Protein AF-A0A9P0AZH2-F1 (afdb_monomer_lite)

Radius of gyration: 66.2 Å; chains: 1; bounding box: 180×69×190 Å

Structure (mmCIF, N/CA/C/O backbone):
data_AF-A0A9P0AZH2-F1
#
_entry.id   AF-A0A9P0AZH2-F1
#
loop_
_atom_site.group_PDB
_atom_site.id
_atom_site.type_symbol
_atom_site.label_atom_id
_atom_site.label_alt_id
_atom_site.label_comp_id
_atom_site.label_asym_id
_atom_site.label_entity_id
_atom_site.label_seq_id
_atom_site.pdbx_PDB_ins_code
_atom_site.Cartn_x
_atom_site.Cartn_y
_atom_site.Cartn_z
_atom_site.occupancy
_atom_site.B_iso_or_equiv
_atom_site.auth_seq_id
_atom_site.auth_comp_id
_atom_site.auth_asym_id
_atom_site.auth_atom_id
_atom_site.pdbx_PDB_model_num
ATOM 1 N N . MET A 1 1 ? 85.770 0.138 -24.611 1.00 39.56 1 MET A N 1
ATOM 2 C CA . MET A 1 1 ? 84.954 -1.053 -24.939 1.00 39.56 1 MET A CA 1
ATOM 3 C C . MET A 1 1 ? 84.073 -0.716 -26.129 1.00 39.56 1 MET A C 1
ATOM 5 O O . MET A 1 1 ? 83.280 0.216 -26.059 1.00 39.56 1 MET A O 1
ATOM 9 N N . ASN A 1 2 ? 84.341 -1.388 -27.245 1.00 33.72 2 ASN A N 1
ATOM 10 C CA . ASN A 1 2 ? 83.896 -1.048 -28.594 1.00 33.72 2 ASN A CA 1
ATOM 11 C C . ASN A 1 2 ? 82.405 -1.340 -28.816 1.00 33.72 2 ASN A C 1
ATOM 13 O O . ASN A 1 2 ? 81.921 -2.409 -28.457 1.00 33.72 2 ASN A O 1
ATOM 17 N N . ARG A 1 3 ? 81.692 -0.402 -29.455 1.00 44.25 3 ARG A N 1
ATOM 18 C CA . ARG A 1 3 ? 80.349 -0.612 -30.013 1.00 44.25 3 ARG A CA 1
ATOM 19 C C . ARG A 1 3 ? 80.471 -0.918 -31.503 1.00 44.25 3 ARG A C 1
ATOM 21 O O . ARG A 1 3 ? 80.731 -0.014 -32.294 1.00 44.25 3 ARG A O 1
ATOM 28 N N . SER A 1 4 ? 80.232 -2.170 -31.871 1.00 39.44 4 SER A N 1
ATOM 29 C CA . SER A 1 4 ? 80.100 -2.596 -33.264 1.00 39.44 4 SER A CA 1
ATOM 30 C C . SER A 1 4 ? 78.649 -2.424 -33.720 1.00 39.44 4 SER A C 1
ATOM 32 O O . SER A 1 4 ? 77.729 -2.998 -33.140 1.00 39.44 4 SER A O 1
ATOM 34 N N . ARG A 1 5 ? 78.440 -1.604 -34.757 1.00 44.47 5 ARG A N 1
ATOM 35 C CA . ARG A 1 5 ? 77.210 -1.569 -35.560 1.00 44.47 5 ARG A CA 1
ATOM 36 C C . ARG A 1 5 ? 77.234 -2.767 -36.508 1.00 44.47 5 ARG A C 1
ATOM 38 O O . ARG A 1 5 ? 78.102 -2.819 -37.371 1.00 44.47 5 ARG A O 1
ATOM 45 N N . SER A 1 6 ? 76.273 -3.675 -36.366 1.00 39.97 6 SER A N 1
ATOM 46 C CA . SER A 1 6 ? 75.961 -4.691 -37.374 1.00 39.97 6 SER A CA 1
ATOM 47 C C . SER A 1 6 ? 74.761 -4.214 -38.192 1.00 39.97 6 SER A C 1
ATOM 49 O O . SER A 1 6 ? 73.675 -3.995 -37.656 1.00 39.97 6 SER A O 1
ATOM 51 N N . THR A 1 7 ? 74.978 -3.983 -39.484 1.00 46.12 7 THR A N 1
ATOM 52 C CA . THR A 1 7 ? 73.931 -3.828 -40.497 1.00 46.12 7 THR A CA 1
ATOM 53 C C . THR A 1 7 ? 73.782 -5.175 -41.195 1.00 46.12 7 THR A C 1
ATOM 55 O O . THR A 1 7 ? 74.557 -5.476 -42.101 1.00 46.12 7 THR A O 1
ATOM 58 N N . MET A 1 8 ? 72.829 -5.999 -40.758 1.00 35.19 8 MET A N 1
ATOM 59 C CA . MET A 1 8 ? 72.519 -7.264 -41.428 1.00 35.19 8 MET A CA 1
ATOM 60 C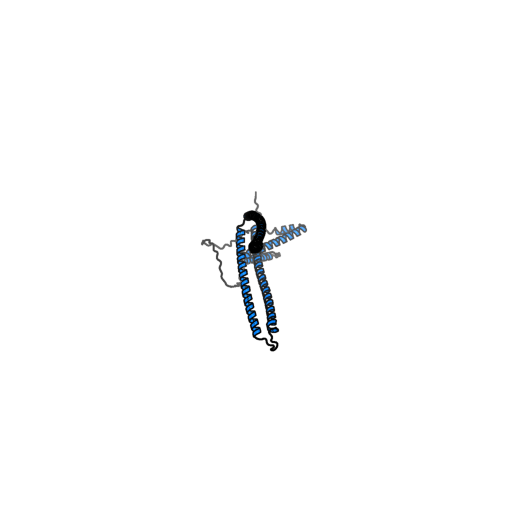 C . MET A 1 8 ? 71.521 -7.039 -42.567 1.00 35.19 8 MET A C 1
ATOM 62 O O . MET A 1 8 ? 70.483 -6.398 -42.409 1.00 35.19 8 MET A O 1
ATOM 66 N N . SER A 1 9 ? 71.907 -7.556 -43.729 1.00 38.94 9 SER A N 1
ATOM 67 C CA . SER A 1 9 ? 71.150 -7.650 -44.974 1.00 38.94 9 SER A CA 1
ATOM 68 C C . SER A 1 9 ? 69.996 -8.651 -44.823 1.00 38.94 9 SER A C 1
ATOM 70 O O . SER A 1 9 ? 70.219 -9.806 -44.470 1.00 38.94 9 SER A O 1
ATOM 72 N N . GLY A 1 10 ? 68.762 -8.217 -45.091 1.00 45.50 10 GLY A N 1
ATOM 73 C CA . GLY A 1 10 ? 67.526 -8.965 -44.812 1.00 45.50 10 GLY A CA 1
ATOM 74 C C . GLY A 1 10 ? 67.185 -10.129 -45.750 1.00 45.50 10 GLY A C 1
ATOM 75 O O . GLY A 1 10 ? 66.100 -10.678 -45.614 1.00 45.50 10 GLY A O 1
ATOM 76 N N . ASN A 1 11 ? 68.065 -10.522 -46.676 1.00 41.16 11 ASN A N 1
ATOM 77 C CA . ASN A 1 11 ? 67.788 -11.638 -47.596 1.00 41.16 11 ASN A CA 1
ATOM 78 C C . ASN A 1 11 ? 68.491 -12.956 -47.224 1.00 41.16 11 ASN A C 1
ATOM 80 O O . ASN A 1 11 ? 68.164 -13.979 -47.814 1.00 41.16 11 ASN A O 1
ATOM 84 N N . SER A 1 12 ? 69.414 -12.957 -46.253 1.00 42.72 12 SER A N 1
ATOM 85 C CA . SER A 1 12 ? 70.111 -14.185 -45.816 1.00 42.72 12 SER A CA 1
ATOM 86 C C . SER A 1 12 ? 69.388 -14.921 -44.680 1.00 42.72 12 SER A C 1
ATOM 88 O O . SER A 1 12 ? 69.513 -16.130 -44.559 1.00 42.72 12 SER A O 1
ATOM 90 N N . ALA A 1 13 ? 68.572 -14.213 -43.891 1.00 43.41 13 ALA A N 1
ATOM 91 C CA . ALA A 1 13 ? 67.876 -14.783 -42.733 1.00 43.41 13 ALA A CA 1
ATOM 92 C C . ALA A 1 13 ? 66.706 -15.717 -43.102 1.00 43.41 13 ALA A C 1
ATOM 94 O O . ALA A 1 13 ? 66.171 -16.402 -42.242 1.00 43.41 13 ALA A O 1
ATOM 95 N N . HIS A 1 14 ? 66.277 -15.731 -44.369 1.00 44.38 14 HIS A N 1
ATOM 96 C CA . HIS A 1 14 ? 65.153 -16.560 -44.811 1.00 44.38 14 HIS A CA 1
ATOM 97 C C . HIS A 1 14 ? 65.547 -18.015 -45.096 1.00 44.38 14 HIS A C 1
ATOM 99 O O . HIS A 1 14 ? 64.666 -18.866 -45.094 1.00 44.38 14 HIS A O 1
ATOM 105 N N . TYR A 1 15 ? 66.834 -18.282 -45.346 1.00 46.50 15 TYR A N 1
ATOM 106 C CA . TYR A 1 15 ? 67.346 -19.628 -45.618 1.00 46.50 15 TYR A CA 1
ATOM 107 C C . TYR A 1 15 ? 67.877 -20.315 -44.350 1.00 46.50 15 TYR A C 1
ATOM 109 O O . TYR A 1 15 ? 67.648 -21.505 -44.192 1.00 46.50 15 TYR A O 1
ATOM 117 N N . GLU A 1 16 ? 68.460 -19.572 -43.400 1.00 50.03 16 GLU A N 1
ATOM 118 C CA . GLU A 1 16 ? 68.928 -20.139 -42.117 1.00 50.03 16 GLU A CA 1
ATOM 119 C C . GLU A 1 16 ? 67.776 -20.662 -41.236 1.00 50.03 16 GLU A C 1
ATOM 121 O O . GLU A 1 16 ? 67.913 -21.692 -40.591 1.00 50.03 16 GLU A O 1
ATOM 126 N N . VAL A 1 17 ? 66.602 -20.018 -41.264 1.00 54.12 17 VAL A N 1
ATOM 127 C CA . VAL A 1 17 ? 65.423 -20.463 -40.489 1.00 54.12 17 VAL A CA 1
ATOM 128 C C . VAL A 1 17 ? 64.806 -21.753 -41.054 1.00 54.12 17 VAL A C 1
ATOM 130 O O . VAL A 1 17 ? 64.085 -22.445 -40.344 1.00 54.12 17 VAL A O 1
ATOM 133 N N . ILE A 1 18 ? 65.064 -22.083 -42.326 1.00 55.06 18 ILE A N 1
ATOM 134 C CA . ILE A 1 18 ? 64.511 -23.283 -42.974 1.00 55.06 18 ILE A CA 1
ATOM 135 C C . ILE A 1 18 ? 65.358 -24.523 -42.646 1.00 55.06 18 ILE A C 1
ATOM 137 O O . ILE A 1 18 ? 64.776 -25.576 -42.410 1.00 55.06 18 ILE A O 1
ATOM 141 N N . GLU A 1 19 ? 66.688 -24.398 -42.554 1.00 56.16 19 GLU A N 1
ATOM 142 C CA . GLU A 1 19 ? 67.572 -25.500 -42.121 1.00 56.16 19 GLU A CA 1
ATOM 143 C C . GLU A 1 19 ? 67.354 -25.873 -40.642 1.00 56.16 19 GLU A C 1
ATOM 145 O O . GLU A 1 19 ? 67.317 -27.051 -40.303 1.00 56.16 19 GLU A O 1
ATOM 150 N N . GLU A 1 20 ? 67.101 -24.896 -39.765 1.00 56.72 20 GLU A N 1
ATOM 151 C CA . GLU A 1 20 ? 66.814 -25.138 -38.337 1.00 56.72 20 GLU A CA 1
ATOM 152 C C . GLU A 1 20 ? 65.467 -25.856 -38.087 1.00 56.72 20 GLU A C 1
ATOM 154 O O . GLU A 1 20 ? 65.260 -26.446 -37.027 1.00 56.72 20 GLU A O 1
ATOM 159 N N . LEU A 1 21 ? 64.542 -25.826 -39.056 1.00 56.56 21 LEU A N 1
ATOM 160 C CA . LEU A 1 21 ? 63.225 -26.470 -38.965 1.00 56.56 21 LEU A CA 1
ATOM 161 C C . LEU A 1 21 ? 63.241 -27.958 -39.349 1.00 56.56 21 LEU A C 1
ATOM 163 O O . LEU A 1 21 ? 62.320 -28.681 -38.965 1.00 56.56 21 LEU A O 1
ATOM 167 N N . GLU A 1 22 ? 64.255 -28.419 -40.088 1.00 63.28 22 GLU A N 1
ATOM 168 C CA . GLU A 1 22 ? 64.387 -29.820 -40.522 1.00 63.28 22 GLU A CA 1
ATOM 169 C C . GLU A 1 22 ? 64.967 -30.744 -39.434 1.00 63.28 22 GLU A C 1
ATOM 171 O O . GLU A 1 22 ? 64.763 -31.957 -39.497 1.00 63.28 22 GLU A O 1
ATOM 176 N N . GLU A 1 23 ? 65.630 -30.195 -38.409 1.00 67.81 23 GLU A N 1
ATOM 177 C CA . GLU A 1 23 ? 66.274 -30.971 -37.333 1.00 67.81 23 GLU A CA 1
ATOM 178 C C . GLU A 1 23 ? 65.433 -31.092 -36.042 1.00 67.81 23 GLU A C 1
ATOM 180 O O . GLU A 1 23 ? 65.828 -31.794 -35.108 1.00 67.81 23 GLU A O 1
ATOM 185 N N . LEU A 1 24 ? 64.258 -30.450 -35.976 1.00 68.12 24 LEU A N 1
ATOM 186 C CA . LEU A 1 24 ? 63.391 -30.454 -34.790 1.00 68.12 24 LEU A CA 1
ATOM 187 C C . LEU A 1 24 ? 62.528 -31.734 -34.708 1.00 68.12 24 LEU A C 1
ATOM 189 O O . LEU A 1 24 ? 61.915 -32.141 -35.700 1.00 68.12 24 LEU A O 1
ATOM 193 N N . PRO A 1 25 ? 62.416 -32.381 -33.530 1.00 79.94 25 PRO A N 1
ATOM 194 C CA . PRO A 1 25 ? 61.557 -33.546 -33.344 1.00 79.94 25 PRO A CA 1
ATOM 195 C C . PRO A 1 25 ? 60.086 -33.192 -33.618 1.00 79.94 25 PRO A C 1
ATOM 197 O O . PRO A 1 25 ? 59.616 -32.101 -33.303 1.00 79.94 25 PRO A O 1
ATOM 200 N N . GLY A 1 26 ? 59.327 -34.134 -34.189 1.00 77.44 26 GLY A N 1
ATOM 201 C CA . GLY A 1 26 ? 57.973 -33.872 -34.703 1.00 77.44 26 GLY A CA 1
ATOM 202 C C . GLY A 1 26 ? 56.964 -33.326 -33.681 1.00 77.44 26 GLY A C 1
ATOM 203 O O . GLY A 1 26 ? 55.987 -32.697 -34.076 1.00 77.44 26 GLY A O 1
ATOM 204 N N . GLU A 1 27 ? 57.199 -33.522 -32.384 1.00 81.81 27 GLU A N 1
ATOM 205 C CA . GLU A 1 27 ? 56.377 -32.951 -31.309 1.00 81.81 27 GLU A CA 1
ATOM 206 C C . GLU A 1 27 ? 56.624 -31.438 -31.142 1.00 81.81 27 GLU A C 1
ATOM 208 O O . GLU A 1 27 ? 55.669 -30.662 -31.103 1.00 81.81 27 GLU A O 1
ATOM 213 N N . GLU A 1 28 ? 57.884 -30.995 -31.193 1.00 82.69 28 GLU A N 1
ATOM 214 C CA . GLU A 1 28 ? 58.261 -29.573 -31.133 1.00 82.69 28 GLU A CA 1
ATOM 215 C C . GLU A 1 28 ? 57.786 -28.804 -32.378 1.00 82.69 28 GLU A C 1
ATOM 217 O O . GLU A 1 28 ? 57.372 -27.647 -32.285 1.00 82.69 28 GLU A O 1
ATOM 222 N N . LEU A 1 29 ? 57.753 -29.459 -33.544 1.00 81.94 29 LEU A N 1
ATOM 223 C CA . LEU A 1 29 ? 57.236 -28.864 -34.781 1.00 81.94 29 LEU A CA 1
ATOM 224 C C . LEU A 1 29 ? 55.723 -28.584 -34.704 1.00 81.94 29 LEU A C 1
ATOM 226 O O . LEU A 1 29 ? 55.251 -27.545 -35.177 1.00 81.94 29 LEU A O 1
ATOM 230 N N . VAL A 1 30 ? 54.955 -29.488 -34.087 1.00 85.12 30 VAL A N 1
ATOM 231 C CA . VAL A 1 30 ? 53.511 -29.305 -33.867 1.00 85.12 30 VAL A CA 1
ATOM 232 C C . VAL A 1 30 ? 53.257 -28.179 -32.864 1.00 85.12 30 VAL A C 1
ATOM 234 O O . VAL A 1 30 ? 52.366 -27.353 -33.082 1.00 85.12 30 VAL A O 1
ATOM 237 N N . GLU A 1 31 ? 54.051 -28.092 -31.796 1.00 87.56 31 GLU A N 1
ATOM 238 C CA . GLU A 1 31 ? 53.966 -26.986 -30.839 1.00 87.56 31 GLU A CA 1
ATOM 239 C C . GLU A 1 31 ? 54.285 -25.634 -31.488 1.00 87.56 31 GLU A C 1
ATOM 241 O O . GLU A 1 31 ? 53.528 -24.675 -31.305 1.00 87.56 31 GLU A O 1
ATOM 246 N N . LEU A 1 32 ? 55.339 -25.560 -32.307 1.00 87.81 32 LEU A N 1
ATOM 247 C CA . LEU A 1 32 ? 55.715 -24.345 -33.029 1.00 87.81 32 LEU A CA 1
ATOM 248 C C . LEU A 1 32 ? 54.628 -23.918 -34.026 1.00 87.81 32 LEU A C 1
ATOM 250 O O . LEU A 1 32 ? 54.284 -22.735 -34.108 1.00 87.81 32 LEU A O 1
ATOM 254 N N . TYR A 1 33 ? 54.046 -24.875 -34.754 1.00 88.62 33 TYR A N 1
ATOM 255 C CA . TYR A 1 33 ? 52.942 -24.612 -35.673 1.00 88.62 33 TYR A CA 1
ATOM 256 C C . TYR A 1 33 ? 51.733 -24.033 -34.934 1.00 88.62 33 TYR A C 1
ATOM 258 O O . TYR A 1 33 ? 51.245 -22.961 -35.301 1.00 88.62 33 TYR A O 1
ATOM 266 N N . ASN A 1 34 ? 51.307 -24.673 -33.843 1.00 89.00 34 ASN A N 1
ATOM 267 C CA . ASN A 1 34 ? 50.193 -24.198 -33.024 1.00 89.00 34 ASN A CA 1
ATOM 268 C C . ASN A 1 34 ? 50.479 -22.808 -32.435 1.00 89.00 34 ASN A C 1
ATOM 270 O O . ASN A 1 34 ? 49.617 -21.928 -32.470 1.00 89.00 34 ASN A O 1
ATOM 274 N N . ALA A 1 35 ? 51.701 -22.567 -31.950 1.00 90.88 35 ALA A N 1
ATOM 275 C CA . ALA A 1 35 ? 52.127 -21.260 -31.457 1.00 90.88 35 ALA A CA 1
ATOM 276 C C . ALA A 1 35 ? 52.083 -20.186 -32.558 1.00 90.88 35 ALA A C 1
ATOM 278 O O . ALA A 1 35 ? 51.616 -19.070 -32.312 1.00 90.88 35 ALA A O 1
ATOM 279 N N . SER A 1 36 ? 52.501 -20.522 -33.782 1.00 86.19 36 SER A N 1
ATOM 280 C CA . SER A 1 36 ? 52.448 -19.617 -34.935 1.00 86.19 36 SER A CA 1
ATOM 281 C C . SER A 1 36 ? 51.012 -19.314 -35.378 1.00 86.19 36 SER A C 1
ATOM 283 O O . SER A 1 36 ? 50.688 -18.163 -35.676 1.00 86.19 36 SER A O 1
ATOM 285 N N . GLU A 1 37 ? 50.117 -20.305 -35.340 1.00 89.00 37 GLU A N 1
ATOM 286 C CA . GLU A 1 37 ? 48.702 -20.138 -35.673 1.00 89.00 37 GLU A CA 1
ATOM 287 C C . GLU A 1 37 ? 48.002 -19.241 -34.643 1.00 89.00 37 GLU A C 1
ATOM 289 O O . GLU A 1 37 ? 47.234 -18.338 -34.991 1.00 89.00 37 GLU A O 1
ATOM 294 N N . ILE A 1 38 ? 48.306 -19.449 -33.360 1.00 89.44 38 ILE A N 1
ATOM 295 C CA . ILE A 1 38 ? 47.835 -18.607 -32.260 1.00 89.44 38 ILE A CA 1
ATOM 296 C C . ILE A 1 38 ? 48.348 -17.172 -32.439 1.00 89.44 38 ILE A C 1
ATOM 298 O O . ILE A 1 38 ? 47.555 -16.228 -32.392 1.00 89.44 38 ILE A O 1
ATOM 302 N N . ALA A 1 39 ? 49.644 -16.989 -32.707 1.00 88.50 39 ALA A N 1
ATOM 303 C CA . ALA A 1 39 ? 50.237 -15.675 -32.950 1.00 88.50 39 ALA A CA 1
ATOM 304 C C . ALA A 1 39 ? 49.595 -14.967 -34.156 1.00 88.50 39 ALA A C 1
ATOM 306 O O . ALA A 1 39 ? 49.261 -13.784 -34.071 1.00 88.50 39 ALA A O 1
ATOM 307 N N . TYR A 1 40 ? 49.341 -15.693 -35.248 1.00 86.12 40 TYR A N 1
ATOM 308 C CA . TYR A 1 40 ? 48.636 -15.172 -36.418 1.00 86.12 40 TYR A CA 1
ATOM 309 C C . TYR A 1 40 ? 47.221 -14.695 -36.064 1.00 86.12 40 TYR A C 1
ATOM 311 O O . TYR A 1 40 ? 46.844 -13.569 -36.401 1.00 86.12 40 TYR A O 1
ATOM 319 N N . LYS A 1 41 ? 46.450 -15.500 -35.321 1.00 88.31 41 LYS A N 1
ATOM 320 C CA . LYS A 1 41 ? 45.109 -15.119 -34.842 1.00 88.31 41 LYS A CA 1
ATOM 321 C C . LYS A 1 41 ? 45.154 -13.865 -33.963 1.00 88.31 41 LYS A C 1
ATOM 323 O O . LYS A 1 41 ? 44.308 -12.985 -34.131 1.00 88.31 41 LYS A O 1
ATOM 328 N N . TYR A 1 42 ? 46.145 -13.739 -33.077 1.00 85.69 42 TYR A N 1
ATOM 329 C CA . TYR A 1 42 ? 46.331 -12.538 -32.255 1.00 85.69 42 TYR A CA 1
ATOM 330 C C . TYR A 1 42 ? 46.616 -11.290 -33.093 1.00 85.69 42 TYR A C 1
ATOM 332 O O . TYR A 1 42 ? 45.971 -10.264 -32.882 1.00 85.69 42 TYR A O 1
ATOM 340 N N . VAL A 1 43 ? 47.521 -11.377 -34.071 1.00 85.81 43 VAL A N 1
ATOM 341 C CA . VAL A 1 43 ? 47.841 -10.253 -34.968 1.00 85.81 43 VAL A CA 1
ATOM 342 C C . VAL A 1 43 ? 46.623 -9.848 -35.800 1.00 85.81 43 VAL A C 1
ATOM 344 O O . VAL A 1 43 ? 46.345 -8.660 -35.959 1.00 85.81 43 VAL A O 1
ATOM 347 N N . MET A 1 44 ? 45.849 -10.819 -36.289 1.00 85.38 44 MET A N 1
ATOM 348 C CA . MET A 1 44 ? 44.608 -10.555 -37.021 1.00 85.38 44 MET A CA 1
ATOM 349 C C . MET A 1 44 ? 43.567 -9.835 -36.157 1.00 85.38 44 MET A C 1
ATOM 351 O O . MET A 1 44 ? 42.936 -8.879 -36.615 1.00 85.38 44 MET A O 1
ATOM 355 N N . LEU A 1 45 ? 43.403 -10.256 -34.901 1.00 84.25 45 LEU A N 1
ATOM 356 C CA . LEU A 1 45 ? 42.522 -9.584 -33.946 1.00 84.25 45 LEU A CA 1
ATOM 357 C C . LEU A 1 45 ? 43.007 -8.167 -33.638 1.00 84.25 45 LEU A C 1
ATOM 359 O O . LEU A 1 45 ? 42.210 -7.233 -33.687 1.00 84.25 45 LEU A O 1
ATOM 363 N N . GLU A 1 46 ? 44.299 -7.989 -33.371 1.00 82.94 46 GLU A N 1
ATOM 364 C CA . GLU A 1 46 ? 44.889 -6.679 -33.097 1.00 82.94 46 GLU A CA 1
ATOM 365 C C . GLU A 1 46 ? 44.664 -5.712 -34.266 1.00 82.94 46 GLU A C 1
ATOM 367 O O . GLU A 1 46 ? 44.157 -4.608 -34.067 1.00 82.94 46 GLU A O 1
ATOM 372 N N . ASN A 1 47 ? 44.946 -6.150 -35.496 1.00 86.25 47 ASN A N 1
ATOM 373 C CA . ASN A 1 47 ? 44.702 -5.358 -36.699 1.00 86.25 47 ASN A CA 1
ATOM 374 C C . ASN A 1 47 ? 43.222 -4.984 -36.836 1.00 86.25 47 ASN A C 1
ATOM 376 O O . ASN A 1 47 ? 42.902 -3.833 -37.130 1.00 86.25 47 ASN A O 1
ATOM 380 N N . LYS A 1 48 ? 42.308 -5.923 -36.566 1.00 86.06 48 LYS A N 1
ATOM 381 C CA . LYS A 1 48 ? 40.866 -5.657 -36.577 1.00 86.06 48 LYS A CA 1
ATOM 382 C C . LYS A 1 48 ? 40.474 -4.584 -35.555 1.00 86.06 48 LYS A C 1
ATOM 384 O O . LYS A 1 48 ? 39.703 -3.690 -35.890 1.00 86.06 48 LYS A O 1
ATOM 389 N N . PHE A 1 49 ? 41.010 -4.637 -34.337 1.00 82.25 49 PHE A N 1
ATOM 390 C CA . PHE A 1 49 ? 40.736 -3.626 -33.310 1.00 82.25 49 PHE A CA 1
ATOM 391 C C . PHE A 1 49 ? 41.294 -2.251 -33.673 1.00 82.25 49 PHE A C 1
ATOM 393 O O . PHE A 1 49 ? 40.595 -1.255 -33.511 1.00 82.25 49 PHE A O 1
ATOM 400 N N . LEU A 1 50 ? 42.515 -2.189 -34.208 1.00 84.12 50 LEU A N 1
ATOM 401 C CA . LEU A 1 50 ? 43.110 -0.934 -34.671 1.00 84.12 50 LEU A CA 1
ATOM 402 C C . LEU A 1 50 ? 42.270 -0.294 -35.782 1.00 84.12 50 LEU A C 1
ATOM 404 O O . LEU A 1 50 ? 42.069 0.917 -35.782 1.00 84.12 50 LEU A O 1
ATOM 408 N N . LEU A 1 51 ? 41.735 -1.101 -36.700 1.00 85.38 51 LEU A N 1
ATOM 409 C CA . LEU A 1 51 ? 40.839 -0.617 -37.748 1.00 85.38 51 LEU A CA 1
ATOM 410 C C . LEU A 1 51 ? 39.527 -0.078 -37.178 1.00 85.38 51 LEU A C 1
ATOM 412 O O . LEU A 1 51 ? 39.138 1.024 -37.550 1.00 85.38 51 LEU A O 1
ATOM 416 N N . LEU A 1 52 ? 38.897 -0.795 -36.243 1.00 83.00 52 LEU A N 1
ATOM 417 C CA . LEU A 1 52 ? 37.687 -0.326 -35.553 1.00 83.00 52 LEU A CA 1
ATOM 418 C C . LEU A 1 52 ? 37.934 0.972 -34.771 1.00 83.00 52 LEU A C 1
ATOM 420 O O . LEU A 1 52 ? 37.064 1.839 -34.707 1.00 83.00 52 LEU A O 1
ATOM 424 N N . TYR A 1 53 ? 39.123 1.133 -34.188 1.00 83.38 53 TYR A N 1
ATOM 425 C CA . TYR A 1 53 ? 39.497 2.364 -33.498 1.00 83.38 53 TYR A CA 1
ATOM 426 C C . TYR A 1 53 ? 39.628 3.546 -34.461 1.00 83.38 53 TYR A C 1
ATOM 428 O O . TYR A 1 53 ? 39.094 4.623 -34.200 1.00 83.38 53 TYR A O 1
ATOM 436 N N . ILE A 1 54 ? 40.320 3.339 -35.587 1.00 85.31 54 ILE A N 1
ATOM 437 C CA . ILE A 1 54 ? 40.487 4.361 -36.627 1.00 85.31 54 ILE A CA 1
ATOM 438 C C . ILE A 1 54 ? 39.129 4.720 -37.235 1.00 85.31 54 ILE A C 1
ATOM 440 O O . ILE A 1 54 ? 38.855 5.894 -37.437 1.00 85.31 54 ILE A O 1
ATOM 444 N N . GLU A 1 55 ? 38.259 3.740 -37.477 1.00 85.50 55 GLU A N 1
ATOM 445 C CA . GLU A 1 55 ? 36.898 3.965 -37.976 1.00 85.50 55 GLU A CA 1
ATOM 446 C C . GLU A 1 55 ? 36.085 4.871 -37.043 1.00 85.50 55 GLU A C 1
ATOM 448 O O . GLU A 1 55 ? 35.415 5.797 -37.501 1.00 85.50 55 GLU A O 1
ATOM 453 N N . LYS A 1 56 ? 36.180 4.627 -35.730 1.00 82.12 56 LYS A N 1
ATOM 454 C CA . LYS A 1 56 ? 35.457 5.385 -34.705 1.00 82.12 56 LYS A CA 1
ATOM 455 C C . LYS A 1 56 ? 35.980 6.817 -34.548 1.00 82.12 56 LYS A C 1
ATOM 457 O O . LYS A 1 56 ? 35.173 7.731 -34.395 1.00 82.12 56 LYS A O 1
ATOM 462 N N . ASN A 1 57 ? 37.299 7.008 -34.546 1.00 82.56 57 ASN A N 1
ATOM 463 C CA . ASN A 1 57 ? 37.911 8.294 -34.193 1.00 82.56 57 ASN A CA 1
ATOM 464 C C . ASN A 1 57 ? 38.276 9.160 -35.406 1.00 82.56 57 ASN A C 1
ATOM 466 O O . ASN A 1 57 ? 38.133 10.376 -35.334 1.00 82.56 57 ASN A O 1
ATOM 470 N N . ASP A 1 58 ? 38.681 8.547 -36.521 1.00 85.81 58 ASP A N 1
ATOM 471 C CA . ASP A 1 58 ? 39.111 9.225 -37.748 1.00 85.81 58 ASP A CA 1
ATOM 472 C C . ASP A 1 58 ? 38.466 8.577 -38.997 1.00 85.81 58 ASP A C 1
ATOM 474 O O . ASP A 1 58 ? 39.145 7.920 -39.801 1.00 85.81 58 ASP A O 1
ATOM 478 N N . PRO A 1 59 ? 37.159 8.797 -39.244 1.00 81.62 59 PRO A N 1
ATOM 479 C CA . PRO A 1 59 ? 36.427 8.149 -40.340 1.00 81.62 59 PRO A CA 1
ATOM 480 C C . PRO A 1 59 ? 36.965 8.501 -41.738 1.00 81.62 59 PRO A C 1
ATOM 482 O O . PRO A 1 59 ? 36.763 7.755 -42.692 1.00 81.62 59 PRO A O 1
ATOM 485 N N . ILE A 1 60 ? 37.691 9.616 -41.878 1.00 84.69 60 ILE A N 1
ATOM 486 C CA . ILE A 1 60 ? 38.350 10.027 -43.131 1.00 84.69 60 ILE A CA 1
ATOM 487 C C . ILE A 1 60 ? 39.607 9.183 -43.403 1.00 84.69 60 ILE A C 1
ATOM 489 O O . ILE A 1 60 ? 39.949 8.925 -44.559 1.00 84.69 60 ILE A O 1
ATOM 493 N N . LEU A 1 61 ? 40.307 8.751 -42.351 1.00 85.31 61 LEU A N 1
ATOM 494 C CA . LEU A 1 61 ? 41.554 7.998 -42.460 1.00 85.31 61 LEU A CA 1
ATOM 495 C C . LEU A 1 61 ? 41.300 6.516 -42.770 1.00 85.31 61 LEU A C 1
ATOM 497 O O . LEU A 1 61 ? 42.105 5.894 -43.462 1.00 85.31 61 LEU A O 1
ATOM 501 N N . TYR A 1 62 ? 40.168 5.972 -42.322 1.00 85.25 62 TYR A N 1
ATOM 502 C CA . TYR A 1 62 ? 39.807 4.561 -42.472 1.00 85.25 62 TYR A CA 1
ATOM 503 C C . TYR A 1 62 ? 39.770 4.050 -43.935 1.00 85.25 62 TYR A C 1
ATOM 505 O O . TYR A 1 62 ? 40.428 3.052 -44.241 1.00 85.25 62 TYR A O 1
ATOM 513 N N . PRO A 1 63 ? 39.127 4.733 -44.906 1.00 83.38 63 PRO A N 1
ATOM 514 C CA . PRO A 1 63 ? 39.176 4.305 -46.308 1.00 83.38 63 PRO A CA 1
ATOM 515 C C . PRO A 1 63 ? 40.591 4.353 -46.903 1.00 83.38 63 PRO A C 1
ATOM 517 O O . PRO A 1 63 ? 40.945 3.540 -47.759 1.00 83.38 63 PRO A O 1
ATOM 520 N N . MET A 1 64 ? 41.423 5.301 -46.453 1.00 82.50 64 MET A N 1
ATOM 521 C CA . MET A 1 64 ? 42.809 5.430 -46.912 1.00 82.50 64 MET A CA 1
ATOM 522 C C . MET A 1 64 ? 43.704 4.318 -46.357 1.00 82.50 64 MET A C 1
ATOM 524 O O . MET A 1 64 ? 44.581 3.834 -47.075 1.00 82.50 64 MET A O 1
ATOM 528 N N . THR A 1 65 ? 43.492 3.889 -45.109 1.00 83.75 65 THR A N 1
ATOM 529 C CA . THR A 1 65 ? 44.238 2.775 -44.510 1.00 83.75 65 THR A CA 1
ATOM 530 C C . THR A 1 65 ? 43.853 1.441 -45.136 1.00 83.75 65 THR A C 1
ATOM 532 O O . THR A 1 65 ? 44.758 0.683 -45.480 1.00 83.75 65 THR A O 1
ATOM 535 N N . ILE A 1 66 ? 42.563 1.189 -45.392 1.00 86.50 66 ILE A N 1
ATOM 536 C CA . ILE A 1 66 ? 42.102 -0.008 -46.121 1.00 86.50 66 ILE A CA 1
ATOM 537 C C . ILE A 1 66 ? 42.742 -0.080 -47.505 1.00 86.50 66 ILE A C 1
ATOM 539 O O . ILE A 1 66 ? 43.422 -1.055 -47.818 1.00 86.50 66 ILE A O 1
ATOM 543 N N . LYS A 1 67 ? 42.626 0.990 -48.300 1.00 86.25 67 LYS A N 1
ATOM 544 C CA . LYS A 1 67 ? 43.204 1.037 -49.649 1.00 86.25 67 LYS A CA 1
ATOM 545 C C . LYS A 1 67 ? 44.722 0.829 -49.642 1.00 86.25 67 LYS A C 1
ATOM 547 O O . LYS A 1 67 ? 45.279 0.233 -50.559 1.00 86.25 67 LYS A O 1
ATOM 552 N N . ARG A 1 68 ? 45.419 1.309 -48.606 1.00 84.25 68 ARG A N 1
ATOM 553 C CA . ARG A 1 68 ? 46.863 1.091 -48.444 1.00 84.25 68 ARG A CA 1
ATOM 554 C C . ARG A 1 68 ? 47.200 -0.359 -48.092 1.00 84.25 68 ARG A C 1
ATOM 556 O O . ARG A 1 68 ? 48.208 -0.851 -48.588 1.00 84.25 68 ARG A O 1
ATOM 563 N N . MET A 1 69 ? 46.395 -1.028 -47.267 1.00 83.12 69 MET A N 1
ATOM 564 C CA . MET A 1 69 ? 46.567 -2.456 -46.971 1.00 83.12 69 MET A CA 1
ATOM 565 C C . MET A 1 69 ? 46.316 -3.318 -48.212 1.00 83.12 69 MET A C 1
ATOM 567 O O . MET A 1 69 ? 47.146 -4.163 -48.523 1.00 83.12 69 MET A O 1
ATOM 571 N N . GLU A 1 70 ? 45.268 -3.032 -48.991 1.00 86.31 70 GLU A N 1
ATOM 572 C CA . GLU A 1 70 ? 44.985 -3.741 -50.251 1.00 86.31 70 GLU A CA 1
ATOM 573 C C . GLU A 1 70 ? 46.148 -3.643 -51.252 1.00 86.31 70 GLU A C 1
ATOM 575 O O . GLU A 1 70 ? 46.508 -4.626 -51.899 1.00 86.31 70 GLU A O 1
ATOM 580 N N . LEU A 1 71 ? 46.780 -2.469 -51.354 1.00 85.50 71 LEU A N 1
ATOM 581 C CA . LEU A 1 71 ? 47.967 -2.275 -52.193 1.00 85.50 71 LEU A CA 1
ATOM 582 C C . LEU A 1 71 ? 49.188 -3.057 -51.685 1.00 85.50 71 LEU A C 1
ATOM 584 O O . LEU A 1 71 ? 49.993 -3.528 -52.490 1.00 85.50 71 LEU A O 1
ATOM 588 N N . LEU A 1 72 ? 49.352 -3.192 -50.365 1.00 81.06 72 LEU A N 1
ATOM 589 C CA . LEU A 1 72 ? 50.424 -4.004 -49.782 1.00 81.06 72 LEU A CA 1
ATOM 590 C C . LEU A 1 72 ? 50.188 -5.498 -50.030 1.00 81.06 72 LEU A C 1
ATOM 592 O O . LEU A 1 72 ? 51.134 -6.193 -50.395 1.00 81.06 72 LEU A O 1
ATOM 596 N N . ASP A 1 73 ? 48.943 -5.963 -49.929 1.00 83.25 73 ASP A N 1
ATOM 597 C CA . ASP A 1 73 ? 48.563 -7.343 -50.243 1.00 83.25 73 ASP A CA 1
ATOM 598 C C . ASP A 1 73 ? 48.782 -7.674 -51.722 1.00 83.25 73 ASP A C 1
ATOM 600 O O . ASP A 1 73 ? 49.292 -8.746 -52.050 1.00 83.25 73 ASP A O 1
ATOM 604 N N . GLN A 1 74 ? 48.447 -6.754 -52.633 1.00 83.44 74 GLN A N 1
ATOM 605 C CA . GLN A 1 74 ? 48.744 -6.906 -54.062 1.00 83.44 74 GLN A CA 1
ATOM 606 C C . GLN A 1 74 ? 50.254 -7.021 -54.302 1.00 83.44 74 GLN A C 1
ATOM 608 O O . GLN A 1 74 ? 50.705 -7.947 -54.973 1.00 83.44 74 GLN A O 1
ATOM 613 N N . LYS A 1 75 ? 51.052 -6.157 -53.666 1.00 82.44 75 LYS A N 1
ATOM 614 C CA . LYS A 1 75 ? 52.515 -6.189 -53.783 1.00 82.44 75 LYS A CA 1
ATOM 615 C C . LYS A 1 75 ? 53.137 -7.473 -53.214 1.00 82.44 75 LYS A C 1
ATOM 617 O O . LYS A 1 75 ? 54.105 -7.970 -53.782 1.00 82.44 75 LYS A O 1
ATOM 622 N N . ALA A 1 76 ? 52.593 -8.015 -52.123 1.00 78.38 76 ALA A N 1
ATOM 623 C CA . ALA A 1 76 ? 53.037 -9.284 -51.538 1.00 78.38 76 ALA A CA 1
ATOM 624 C C . ALA A 1 76 ? 52.681 -10.497 -52.422 1.00 78.38 76 ALA A C 1
ATOM 626 O O . ALA A 1 76 ? 53.465 -11.441 -52.542 1.00 78.38 76 ALA A O 1
ATOM 627 N N . LYS A 1 77 ? 51.523 -10.460 -53.095 1.00 80.31 77 LYS A N 1
ATOM 628 C CA . LYS A 1 77 ? 51.124 -11.470 -54.092 1.00 80.31 77 LYS A CA 1
ATOM 629 C C . LYS A 1 77 ? 51.983 -11.411 -55.355 1.00 80.31 77 LYS A C 1
ATOM 631 O O . LYS A 1 77 ? 52.291 -12.443 -55.941 1.00 80.31 77 LYS A O 1
ATOM 636 N N . ASP A 1 78 ? 52.414 -10.219 -55.754 1.00 76.75 78 ASP A N 1
ATOM 637 C CA . ASP A 1 78 ? 53.314 -10.059 -56.895 1.00 76.75 78 ASP A CA 1
ATOM 638 C C . ASP A 1 78 ? 54.763 -10.463 -56.571 1.00 76.75 78 ASP A C 1
ATOM 640 O O . ASP A 1 78 ? 55.464 -10.948 -57.457 1.00 76.75 78 ASP A O 1
ATOM 644 N N . SER A 1 79 ? 55.214 -10.344 -55.313 1.00 65.75 79 SER A N 1
ATOM 645 C CA . SER A 1 79 ? 56.557 -10.788 -54.896 1.00 65.75 79 SER A CA 1
ATOM 646 C C . SER A 1 79 ? 56.687 -12.295 -54.654 1.00 65.75 79 SER A C 1
ATOM 648 O O . SER A 1 79 ? 57.804 -12.784 -54.529 1.00 65.75 79 SER A O 1
ATOM 650 N N . THR A 1 80 ? 55.573 -13.024 -54.551 1.00 60.97 80 THR A N 1
ATOM 651 C CA . THR A 1 80 ? 55.535 -14.484 -54.327 1.00 60.97 80 THR A CA 1
ATOM 652 C C . THR A 1 80 ? 55.411 -15.292 -55.619 1.00 60.97 80 THR A C 1
ATOM 654 O O . THR A 1 80 ? 55.404 -16.521 -55.577 1.00 60.97 80 THR A O 1
ATOM 657 N N . LYS A 1 81 ? 55.373 -14.634 -56.787 1.00 59.34 81 LYS A N 1
ATOM 658 C CA . LYS A 1 81 ? 55.532 -15.328 -58.068 1.00 59.34 81 LYS A CA 1
ATOM 659 C C . LYS A 1 81 ? 56.988 -15.798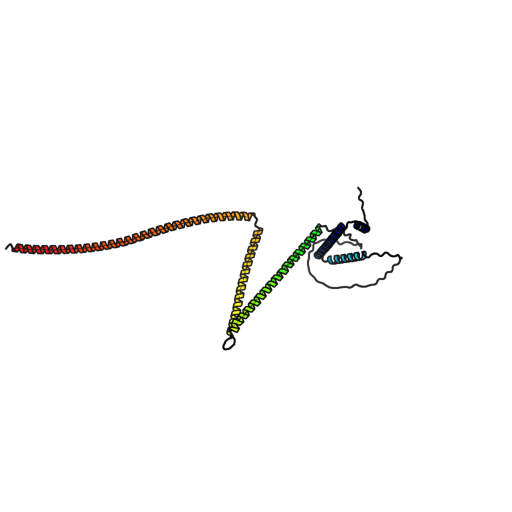 -58.206 1.00 59.34 81 LYS A C 1
ATOM 661 O O . LYS A 1 81 ? 57.887 -14.961 -58.087 1.00 59.34 81 LYS A O 1
ATOM 666 N N . PRO A 1 82 ? 57.242 -17.097 -58.454 1.00 50.47 82 PRO A N 1
ATOM 667 C CA . PRO A 1 82 ? 58.592 -17.595 -58.660 1.00 50.47 82 PRO A CA 1
ATOM 668 C C . PRO A 1 82 ? 59.194 -16.873 -59.863 1.00 50.47 82 PRO A C 1
ATOM 670 O O . PRO A 1 82 ? 58.609 -16.803 -60.944 1.00 50.47 82 PRO A O 1
ATOM 673 N N . ARG A 1 83 ? 60.351 -16.257 -59.634 1.00 49.59 83 ARG A N 1
ATOM 674 C CA . ARG A 1 83 ? 61.126 -15.595 -60.672 1.00 49.59 83 ARG A CA 1
ATOM 675 C C . ARG A 1 83 ? 61.812 -16.699 -61.474 1.00 49.59 83 ARG A C 1
ATOM 677 O O . ARG A 1 83 ? 62.926 -17.087 -61.131 1.00 49.59 83 ARG A O 1
ATOM 684 N N . ASP A 1 84 ? 61.119 -17.228 -62.482 1.00 42.03 84 ASP A N 1
ATOM 685 C CA . ASP A 1 84 ? 61.716 -18.153 -63.445 1.00 42.03 84 ASP A CA 1
ATOM 686 C C . ASP A 1 84 ? 62.956 -17.487 -64.042 1.00 42.03 84 ASP A C 1
ATOM 688 O O . ASP A 1 84 ? 62.917 -16.388 -64.603 1.00 42.03 84 ASP A O 1
ATOM 692 N N . SER A 1 85 ? 64.094 -18.129 -63.813 1.00 49.91 85 SER A N 1
ATOM 693 C CA . SER A 1 85 ? 65.388 -17.694 -64.305 1.00 49.91 85 SER A CA 1
ATOM 694 C C . SER A 1 85 ? 65.622 -18.362 -65.649 1.00 49.91 85 SER A C 1
ATOM 696 O O . SER A 1 85 ? 65.950 -19.542 -65.721 1.00 49.91 85 SER A O 1
ATOM 698 N N . THR A 1 86 ? 65.453 -17.606 -66.732 1.00 44.69 86 THR A N 1
ATOM 699 C CA . THR A 1 86 ? 66.044 -17.950 -68.030 1.00 44.69 86 THR A CA 1
ATOM 700 C C . THR A 1 86 ? 66.245 -16.695 -68.889 1.00 44.69 86 THR A C 1
ATOM 702 O O . THR A 1 86 ? 65.308 -15.974 -69.205 1.00 44.69 86 THR A O 1
ATOM 705 N N . GLU A 1 87 ? 67.524 -16.469 -69.203 1.00 41.00 87 GLU A N 1
ATOM 706 C CA . GLU A 1 87 ? 68.099 -15.854 -70.412 1.00 41.00 87 GLU A CA 1
ATOM 707 C C . GLU A 1 87 ? 67.941 -14.347 -70.728 1.00 41.00 87 GLU A C 1
ATOM 709 O O . GLU A 1 87 ? 66.936 -13.844 -71.214 1.00 41.00 87 GLU A O 1
ATOM 714 N N . SER A 1 88 ? 69.059 -13.643 -70.490 1.00 41.94 88 SER A N 1
ATOM 715 C CA . SER A 1 88 ? 69.844 -12.829 -71.444 1.00 41.94 88 SER A CA 1
ATOM 716 C C . SER A 1 88 ? 69.169 -12.168 -72.658 1.00 41.94 88 SER A C 1
ATOM 718 O O . SER A 1 88 ? 68.697 -12.850 -73.561 1.00 41.94 88 SER A O 1
ATOM 720 N N . GLY A 1 89 ? 69.376 -10.850 -72.804 1.00 36.50 89 GLY A N 1
ATOM 721 C CA . GLY A 1 89 ? 69.360 -10.202 -74.123 1.00 36.50 89 GLY A CA 1
ATOM 722 C C . GLY A 1 89 ? 69.189 -8.678 -74.134 1.00 36.50 89 GLY A C 1
ATOM 723 O O . GLY A 1 89 ? 68.072 -8.190 -74.081 1.00 36.50 89 GLY A O 1
ATOM 724 N N . SER A 1 90 ? 70.316 -7.963 -74.252 1.00 36.44 90 SER A N 1
ATOM 725 C CA . SER A 1 90 ? 70.538 -6.698 -74.995 1.00 36.44 90 SER A CA 1
ATOM 726 C C . SER A 1 90 ? 69.596 -5.478 -74.852 1.00 36.44 90 SER A C 1
ATOM 728 O O . SER A 1 90 ? 68.458 -5.468 -75.304 1.00 36.44 90 SER A O 1
ATOM 730 N N . THR A 1 91 ? 70.188 -4.397 -74.325 1.00 41.16 91 THR A N 1
ATOM 731 C CA . THR A 1 91 ? 70.238 -3.014 -74.865 1.00 41.16 91 THR A CA 1
ATOM 732 C C . THR A 1 91 ? 69.293 -2.641 -76.023 1.00 41.16 91 THR A C 1
ATOM 734 O O . THR A 1 91 ? 69.458 -3.145 -77.128 1.00 41.16 91 THR A O 1
ATOM 737 N N . ASP A 1 92 ? 68.391 -1.671 -75.831 1.00 34.06 92 ASP A N 1
ATOM 738 C CA . ASP A 1 92 ? 68.593 -0.255 -76.207 1.00 34.06 92 ASP A CA 1
ATOM 739 C C . ASP A 1 92 ? 67.289 0.568 -76.197 1.00 34.06 92 ASP A C 1
ATOM 741 O O . ASP A 1 92 ? 66.199 0.075 -76.461 1.00 34.06 92 ASP A O 1
ATOM 745 N N . GLY A 1 93 ? 67.446 1.877 -75.967 1.00 35.25 93 GLY A N 1
ATOM 746 C CA . GLY A 1 93 ? 66.780 2.881 -76.805 1.00 35.25 93 GLY A CA 1
ATOM 747 C C . GLY A 1 93 ? 65.325 3.265 -76.516 1.00 35.25 93 GLY A C 1
ATOM 748 O O . GLY A 1 93 ? 64.389 2.768 -77.127 1.00 35.25 93 GLY A O 1
ATOM 749 N N . ARG A 1 94 ? 65.171 4.306 -75.688 1.00 37.44 94 ARG A N 1
ATOM 750 C CA . ARG A 1 94 ? 64.136 5.362 -75.750 1.00 37.44 94 ARG A CA 1
ATOM 751 C C . ARG A 1 94 ? 63.278 5.395 -77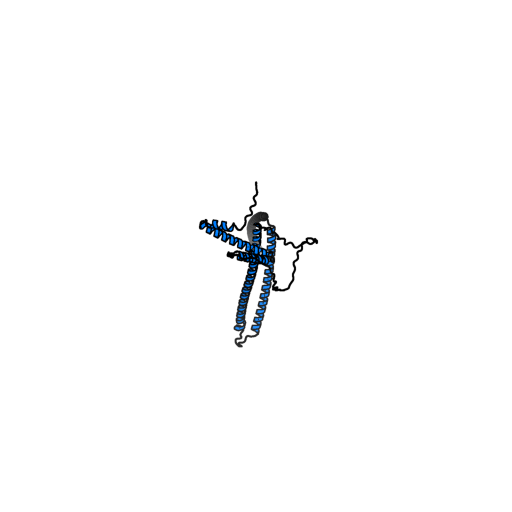.036 1.00 37.44 94 ARG A C 1
ATOM 753 O O . ARG A 1 94 ? 63.792 5.731 -78.096 1.00 37.44 94 ARG A O 1
ATOM 760 N N . SER A 1 95 ? 61.954 5.370 -76.885 1.00 34.91 95 SER A N 1
ATOM 761 C CA . SER A 1 95 ? 61.110 6.436 -77.448 1.00 34.91 95 SER A CA 1
ATOM 762 C C . SER A 1 95 ? 59.776 6.541 -76.710 1.00 34.91 95 SER A C 1
ATOM 764 O O . SER A 1 95 ? 59.127 5.564 -76.352 1.00 34.91 95 SER A O 1
ATOM 766 N N . SER A 1 96 ? 59.423 7.783 -76.420 1.00 41.50 96 SER A N 1
ATOM 767 C CA . SER A 1 96 ? 58.177 8.242 -75.836 1.00 41.50 96 SER A CA 1
ATOM 768 C C . SER A 1 96 ? 57.066 8.262 -76.883 1.00 41.50 96 SER A C 1
ATOM 770 O O . SER A 1 96 ? 57.202 8.975 -77.877 1.00 41.50 96 SER A O 1
ATOM 772 N N . GLN A 1 97 ? 55.936 7.613 -76.610 1.00 36.06 97 GLN A N 1
ATOM 773 C CA . GLN A 1 97 ? 54.653 8.005 -77.189 1.00 36.06 97 GLN A CA 1
ATOM 774 C C . GLN A 1 97 ? 53.568 8.018 -76.114 1.00 36.06 97 GLN A C 1
ATOM 776 O O . GLN A 1 97 ? 53.297 7.034 -75.432 1.00 36.06 97 GLN A O 1
ATOM 781 N N . LEU A 1 98 ? 52.999 9.209 -75.954 1.00 36.84 98 LEU A N 1
ATOM 782 C CA . LEU A 1 98 ? 51.801 9.502 -75.188 1.00 36.84 98 LEU A CA 1
ATOM 783 C C . LEU A 1 98 ? 50.602 8.849 -75.885 1.00 36.84 98 LEU A C 1
ATOM 785 O O . LEU A 1 98 ? 50.370 9.110 -77.063 1.00 36.84 98 LEU A O 1
ATOM 789 N N . SER A 1 99 ? 49.789 8.095 -75.147 1.00 34.66 99 SER A N 1
ATOM 790 C CA . SER A 1 99 ? 48.386 7.894 -75.509 1.00 34.66 99 SER A CA 1
ATOM 791 C C . SER A 1 99 ? 47.496 8.132 -74.299 1.00 34.66 99 SER A C 1
ATOM 793 O O . SER A 1 99 ? 47.760 7.649 -73.200 1.00 34.66 99 SER A O 1
ATOM 795 N N . ALA A 1 100 ? 46.465 8.924 -74.547 1.00 36.09 100 ALA A N 1
ATOM 796 C CA . ALA A 1 100 ? 45.491 9.450 -73.616 1.00 36.09 100 ALA A CA 1
ATOM 797 C C . ALA A 1 100 ? 44.533 8.395 -73.030 1.00 36.09 100 ALA A C 1
ATOM 799 O O . ALA A 1 100 ? 44.509 7.246 -73.467 1.00 36.09 100 ALA A O 1
ATOM 800 N N . ASN A 1 101 ? 43.658 8.905 -72.150 1.00 32.56 101 ASN A N 1
ATOM 801 C CA . ASN A 1 101 ? 42.396 8.343 -71.639 1.00 32.56 101 ASN A CA 1
ATOM 802 C C . ASN A 1 101 ? 42.563 7.630 -70.277 1.00 32.56 101 ASN A C 1
ATOM 804 O O . ASN A 1 101 ? 43.463 6.830 -70.095 1.00 32.56 101 ASN A O 1
ATOM 808 N N . THR A 1 102 ? 41.791 7.894 -69.220 1.00 36.53 102 THR A N 1
ATOM 809 C CA . THR A 1 102 ? 40.431 8.431 -69.116 1.00 36.53 102 THR A CA 1
ATOM 810 C C . THR A 1 102 ? 40.256 9.091 -67.747 1.00 36.53 102 THR A C 1
ATOM 812 O O . THR A 1 102 ? 40.338 8.429 -66.715 1.00 36.53 102 THR A O 1
ATOM 815 N N . ALA A 1 103 ? 39.931 10.382 -67.734 1.00 33.34 103 ALA A N 1
ATOM 816 C CA . ALA A 1 103 ? 39.259 11.005 -66.604 1.00 33.34 103 ALA A CA 1
ATOM 817 C C . ALA A 1 103 ? 37.766 10.654 -66.684 1.00 33.34 103 ALA A C 1
ATOM 819 O O . ALA A 1 103 ? 37.107 10.960 -67.678 1.00 33.34 103 ALA A O 1
ATOM 820 N N . ARG A 1 104 ? 37.222 10.019 -65.643 1.00 35.06 104 ARG A N 1
ATOM 821 C CA . ARG A 1 104 ? 35.779 10.019 -65.389 1.00 35.06 104 ARG A CA 1
ATOM 822 C C . ARG A 1 104 ? 35.510 10.771 -64.099 1.00 35.06 104 ARG A C 1
ATOM 824 O O . ARG A 1 104 ? 35.814 10.316 -63.002 1.00 35.06 104 ARG A O 1
ATOM 831 N N . SER A 1 105 ? 34.945 11.951 -64.299 1.00 33.72 105 SER A N 1
ATOM 832 C CA . SER A 1 105 ? 34.255 12.769 -63.321 1.00 33.72 105 SER A CA 1
ATOM 833 C C . SER A 1 105 ? 33.058 12.028 -62.728 1.00 33.72 105 SER A C 1
ATOM 835 O O . SER A 1 105 ? 32.237 11.497 -63.477 1.00 33.72 105 SER A O 1
ATOM 837 N N . PHE A 1 106 ? 32.879 12.132 -61.414 1.00 34.91 106 PHE A N 1
ATOM 838 C CA . PHE A 1 106 ? 31.550 12.132 -60.814 1.00 34.91 106 PHE A CA 1
ATOM 839 C C . PHE A 1 106 ? 31.399 13.390 -59.961 1.00 34.91 106 PHE A C 1
ATOM 841 O O . PHE A 1 106 ? 32.122 13.609 -58.995 1.00 34.91 106 PHE A O 1
ATOM 848 N N . ILE A 1 107 ? 30.457 14.228 -60.385 1.00 37.62 107 ILE A N 1
ATOM 849 C CA . ILE A 1 107 ? 29.887 15.340 -59.630 1.00 37.62 107 ILE A CA 1
ATOM 850 C C . ILE A 1 107 ? 28.784 14.765 -58.738 1.00 37.62 107 ILE A C 1
ATOM 852 O O . ILE A 1 107 ? 27.956 14.004 -59.240 1.00 37.62 107 ILE A O 1
ATOM 856 N N . ARG A 1 108 ? 28.722 15.198 -57.471 1.00 33.25 108 ARG A N 1
ATOM 857 C CA . ARG A 1 108 ? 27.476 15.585 -56.775 1.00 33.25 108 ARG A CA 1
ATOM 858 C C . ARG A 1 108 ? 27.777 16.350 -55.471 1.00 33.25 108 ARG A C 1
ATOM 860 O O . ARG A 1 108 ? 28.411 15.828 -54.565 1.00 33.25 108 ARG A O 1
ATOM 867 N N . HIS A 1 109 ? 27.343 17.616 -55.466 1.00 30.55 109 HIS A N 1
ATOM 868 C CA . HIS A 1 109 ? 26.568 18.354 -54.444 1.00 30.55 109 HIS A CA 1
ATOM 869 C C . HIS A 1 109 ? 26.111 17.563 -53.199 1.00 30.55 109 HIS A C 1
ATOM 871 O O . HIS A 1 109 ? 25.792 16.390 -53.329 1.00 30.55 109 HIS A O 1
ATOM 877 N N . SER A 1 110 ? 25.832 18.109 -52.011 1.00 33.44 110 SER A N 1
ATOM 878 C CA . SER A 1 110 ? 25.990 19.391 -51.287 1.00 33.44 110 SER A CA 1
ATOM 879 C C . SER A 1 110 ? 25.281 19.190 -49.923 1.00 33.44 110 SER A C 1
ATOM 881 O O . SER A 1 110 ? 24.489 18.255 -49.825 1.00 33.44 110 SER A O 1
ATOM 883 N N . MET A 1 111 ? 25.447 20.130 -48.979 1.00 34.41 111 MET A N 1
ATOM 884 C CA . MET A 1 111 ? 24.618 20.452 -47.780 1.00 34.41 111 MET A CA 1
ATOM 885 C C . MET A 1 111 ? 25.359 20.228 -46.444 1.00 34.41 111 MET A C 1
ATOM 887 O O . MET A 1 111 ? 25.728 19.110 -46.115 1.00 34.41 111 MET A O 1
ATOM 891 N N . ILE A 1 112 ? 25.819 21.308 -45.794 1.00 32.88 112 ILE A N 1
ATOM 892 C CA . ILE A 1 112 ? 25.155 22.077 -44.708 1.00 32.88 112 ILE A CA 1
ATOM 893 C C . ILE A 1 112 ? 25.206 21.356 -43.350 1.00 32.88 112 ILE A C 1
ATOM 895 O O . ILE A 1 112 ? 24.634 20.285 -43.197 1.00 32.88 112 ILE A O 1
ATOM 899 N N . GLY A 1 113 ? 25.775 22.035 -42.342 1.00 28.92 113 GLY A N 1
ATOM 900 C CA . GLY A 1 113 ? 25.298 21.902 -40.959 1.00 28.92 113 GLY A CA 1
ATOM 901 C C . GLY A 1 113 ? 26.344 21.762 -39.851 1.00 28.92 113 GLY A C 1
ATOM 902 O O . GLY A 1 113 ? 26.468 20.694 -39.278 1.00 28.92 113 GLY A O 1
ATOM 903 N N . SER A 1 114 ? 26.970 22.888 -39.483 1.00 31.61 114 SER A N 1
ATOM 904 C CA . SER A 1 114 ? 27.196 23.359 -38.093 1.00 31.61 114 SER A CA 1
ATOM 905 C C . SER A 1 114 ? 27.901 22.477 -37.038 1.00 31.61 114 SER A C 1
ATOM 907 O O . SER A 1 114 ? 27.378 21.458 -36.607 1.00 31.61 114 SER A O 1
ATOM 909 N N . GLY A 1 115 ? 28.992 23.007 -36.459 1.00 30.80 115 GLY A N 1
ATOM 910 C CA . GLY A 1 115 ? 29.537 22.529 -35.179 1.00 30.80 115 GLY A CA 1
ATOM 911 C C . GLY A 1 115 ? 30.908 23.089 -34.798 1.00 30.80 115 GLY A C 1
ATOM 912 O O . GLY A 1 115 ? 31.873 22.346 -34.729 1.00 30.80 115 GLY A O 1
ATOM 913 N N . SER A 1 116 ? 30.978 24.403 -34.578 1.00 29.94 116 SER A N 1
ATOM 914 C CA . SER A 1 116 ? 32.073 25.150 -33.935 1.00 29.94 116 SER A CA 1
ATOM 915 C C . SER A 1 116 ? 32.803 24.410 -32.799 1.00 29.94 116 SER A C 1
ATOM 917 O O . SER A 1 116 ? 32.148 23.957 -31.866 1.00 29.94 116 SER A O 1
ATOM 919 N N . LEU A 1 117 ? 34.143 24.449 -32.807 1.00 33.12 117 LEU A N 1
ATOM 920 C CA . LEU A 1 117 ? 34.954 24.893 -31.661 1.00 33.12 117 LEU A CA 1
ATOM 921 C C . LEU A 1 117 ? 36.355 25.304 -32.141 1.00 33.12 117 LEU A C 1
ATOM 923 O O . LEU A 1 117 ? 37.202 24.489 -32.495 1.00 33.12 117 LEU A O 1
ATOM 927 N N . SER A 1 118 ? 36.563 26.616 -32.172 1.00 30.39 118 SER A N 1
ATOM 928 C CA . SER A 1 118 ? 37.842 27.291 -32.364 1.00 30.39 118 SER A CA 1
ATOM 929 C C . SER A 1 118 ? 38.647 27.313 -31.064 1.00 30.39 118 SER A C 1
ATOM 931 O O . SER A 1 118 ? 38.114 27.742 -30.040 1.00 30.39 118 SER A O 1
ATOM 933 N N . VAL A 1 119 ? 39.943 27.002 -31.127 1.00 34.69 119 VAL A N 1
ATOM 934 C CA . VAL A 1 119 ? 40.948 27.546 -30.200 1.00 34.69 119 VAL A CA 1
ATOM 935 C C . VAL A 1 119 ? 42.149 28.035 -31.009 1.00 34.69 119 VAL A C 1
ATOM 937 O O . VAL A 1 119 ? 42.572 27.416 -31.981 1.00 34.69 119 VAL A O 1
ATOM 940 N N . ALA A 1 120 ? 42.599 29.223 -30.620 1.00 31.47 120 ALA A N 1
ATOM 941 C CA . ALA A 1 120 ? 43.473 30.151 -31.315 1.00 31.47 120 ALA A CA 1
ATOM 942 C C . ALA A 1 120 ? 44.919 29.672 -31.528 1.00 31.47 120 ALA A C 1
ATOM 944 O O . ALA A 1 120 ? 45.449 28.884 -30.749 1.00 31.47 120 ALA A O 1
ATOM 945 N N . GLY A 1 121 ? 45.586 30.250 -32.534 1.00 30.58 121 GLY A N 1
ATOM 946 C CA . GLY A 1 121 ? 47.027 30.083 -32.721 1.00 30.58 121 GLY A CA 1
ATOM 947 C C . GLY A 1 121 ? 47.603 30.705 -33.993 1.00 30.58 121 GLY A C 1
ATOM 948 O O . GLY A 1 121 ? 48.020 29.983 -34.885 1.00 30.58 121 GLY A O 1
ATOM 949 N N . SER A 1 122 ? 47.648 32.037 -34.028 1.00 36.31 122 SER A N 1
ATOM 950 C CA . SER A 1 122 ? 48.758 32.851 -34.557 1.00 36.31 122 SER A CA 1
ATOM 951 C C . SER A 1 122 ? 49.196 32.722 -36.027 1.00 36.31 122 SER A C 1
ATOM 953 O O . SER A 1 122 ? 49.878 31.798 -36.458 1.00 36.31 122 SER A O 1
ATOM 955 N N . THR A 1 123 ? 48.924 33.804 -36.751 1.00 34.84 123 THR A N 1
ATOM 956 C CA . THR A 1 123 ? 49.519 34.232 -38.019 1.00 34.84 123 THR A CA 1
ATOM 957 C C . THR A 1 123 ? 51.046 34.366 -37.963 1.00 34.84 123 THR A C 1
ATOM 959 O O . THR A 1 123 ? 51.542 35.160 -37.168 1.00 34.84 123 THR A O 1
ATOM 962 N N . VAL A 1 124 ? 51.770 33.738 -38.898 1.00 39.19 124 VAL A N 1
ATOM 963 C CA . VAL A 1 124 ? 52.994 34.304 -39.500 1.00 39.19 124 VAL A CA 1
ATOM 964 C C . VAL A 1 124 ? 53.022 33.931 -40.984 1.00 39.19 124 VAL A C 1
ATOM 966 O O . VAL A 1 124 ? 53.126 32.767 -41.358 1.00 39.19 124 VAL A O 1
ATOM 969 N N . SER A 1 125 ? 52.897 34.960 -41.817 1.00 35.38 125 SER A N 1
ATOM 970 C CA . SER A 1 125 ? 53.135 34.949 -43.258 1.00 35.38 125 SER A CA 1
ATOM 971 C C . SER A 1 125 ? 54.625 35.183 -43.522 1.00 35.38 125 SER A C 1
ATOM 973 O O . SER A 1 125 ? 55.210 36.073 -42.905 1.00 35.38 125 SER A O 1
ATOM 975 N N . GLY A 1 126 ? 55.229 34.430 -44.448 1.00 32.41 126 GLY A N 1
ATOM 976 C CA . GLY A 1 126 ? 56.535 34.786 -45.006 1.00 32.41 126 GLY A CA 1
ATOM 977 C C . GLY A 1 126 ? 57.332 33.651 -45.655 1.00 32.41 126 GLY A C 1
ATOM 978 O O . GLY A 1 126 ? 57.979 32.873 -44.968 1.00 32.41 126 GLY A O 1
ATOM 979 N N . ASN A 1 127 ? 57.381 33.692 -46.990 1.00 33.22 127 ASN A N 1
ATOM 980 C CA . ASN A 1 127 ? 58.448 33.222 -47.885 1.00 33.22 127 ASN A CA 1
ATOM 981 C C . ASN A 1 127 ? 58.638 31.724 -48.203 1.00 33.22 127 ASN A C 1
ATOM 983 O O . ASN A 1 127 ? 59.289 30.959 -47.503 1.00 33.22 127 ASN A O 1
ATOM 987 N N . THR A 1 128 ? 58.180 31.392 -49.417 1.00 39.66 128 THR A N 1
ATOM 988 C CA . THR A 1 128 ? 58.931 30.763 -50.522 1.00 39.66 128 THR A CA 1
ATOM 989 C C . THR A 1 128 ? 60.143 29.890 -50.168 1.00 39.66 128 THR A C 1
ATOM 991 O O . THR A 1 128 ? 61.194 30.418 -49.801 1.00 39.66 128 THR A O 1
ATOM 994 N N . LYS A 1 129 ? 60.065 28.594 -50.502 1.00 36.56 129 LYS A N 1
ATOM 995 C CA . LYS A 1 129 ? 61.031 27.909 -51.385 1.00 36.56 129 LYS A CA 1
ATOM 996 C C . LYS A 1 129 ? 60.621 26.457 -51.667 1.00 36.56 129 LYS A C 1
ATOM 998 O O . LYS A 1 129 ? 60.303 25.701 -50.761 1.00 36.56 129 LYS A O 1
ATOM 1003 N N . SER A 1 130 ? 60.665 26.135 -52.959 1.00 34.41 130 SER A N 1
ATOM 1004 C CA . SER A 1 130 ? 61.011 24.845 -53.571 1.00 34.41 130 SER A CA 1
ATOM 1005 C C . SER A 1 130 ? 60.437 23.556 -52.974 1.00 34.41 130 SER A C 1
ATOM 1007 O O . SER A 1 130 ? 60.908 23.042 -51.962 1.00 34.41 130 SER A O 1
ATOM 1009 N N . ILE A 1 131 ? 59.529 22.971 -53.759 1.00 43.34 131 ILE A N 1
ATOM 1010 C CA . ILE A 1 131 ? 59.520 21.560 -54.171 1.00 43.34 131 ILE A CA 1
ATOM 1011 C C . ILE A 1 131 ? 60.816 20.834 -53.781 1.00 43.34 131 ILE A C 1
ATOM 1013 O O . ILE A 1 131 ? 61.864 20.978 -54.405 1.00 43.34 131 ILE A O 1
ATOM 1017 N N . GLY A 1 132 ? 60.698 20.050 -52.724 1.00 32.75 132 GLY A N 1
ATOM 1018 C CA . GLY A 1 132 ? 61.601 18.987 -52.346 1.00 32.75 132 GLY A CA 1
ATOM 1019 C C . GLY A 1 132 ? 60.709 17.943 -51.708 1.00 32.75 132 GLY A C 1
ATOM 1020 O O . GLY A 1 132 ? 60.082 18.209 -50.687 1.00 32.75 132 GLY A O 1
ATOM 1021 N N . THR A 1 133 ? 60.578 16.795 -52.360 1.00 41.66 133 THR A N 1
ATOM 1022 C CA . THR A 1 133 ? 59.930 15.598 -51.831 1.00 41.66 133 THR A CA 1
ATOM 1023 C C . THR A 1 133 ? 60.681 15.165 -50.575 1.00 41.66 133 THR A C 1
ATOM 1025 O O . THR A 1 133 ? 61.584 14.332 -50.626 1.00 41.66 133 THR A O 1
ATOM 1028 N N . SER A 1 134 ? 60.366 15.788 -49.442 1.00 36.50 134 SER A N 1
ATOM 1029 C CA . SER A 1 134 ? 60.833 15.358 -48.139 1.00 36.50 134 SER A CA 1
ATOM 1030 C C . SER A 1 134 ? 60.020 14.128 -47.782 1.00 36.50 134 SER A C 1
ATOM 1032 O O . SER A 1 134 ? 58.887 14.180 -47.311 1.00 36.50 134 SER A O 1
ATOM 1034 N N . GLU A 1 135 ? 60.618 12.990 -48.098 1.00 41.19 135 GLU A N 1
ATOM 1035 C CA . GLU A 1 135 ? 60.297 11.698 -47.537 1.00 41.19 135 GLU A CA 1
ATOM 1036 C C . GLU A 1 135 ? 60.201 11.877 -46.016 1.00 41.19 135 GLU A C 1
ATOM 1038 O O . GLU A 1 135 ? 61.206 11.955 -45.303 1.00 41.19 135 GLU A O 1
ATOM 1043 N N . LEU A 1 136 ? 58.966 12.064 -45.534 1.00 39.06 136 LEU A N 1
ATOM 1044 C CA . LEU A 1 136 ? 58.622 12.055 -44.125 1.00 39.06 136 LEU A CA 1
ATOM 1045 C C . LEU A 1 136 ? 59.094 10.698 -43.620 1.00 39.06 136 LEU A C 1
ATOM 1047 O O . LEU A 1 136 ? 58.396 9.690 -43.731 1.00 39.06 136 LEU A O 1
ATOM 1051 N N . ARG A 1 137 ? 60.311 10.669 -43.073 1.00 42.72 137 ARG A N 1
ATOM 1052 C CA . ARG A 1 137 ? 60.765 9.610 -42.187 1.00 42.72 137 ARG A CA 1
ATOM 1053 C C . ARG A 1 137 ? 59.864 9.691 -40.964 1.00 42.72 137 ARG A C 1
ATOM 1055 O O . ARG A 1 137 ? 60.238 10.254 -39.936 1.00 42.72 137 ARG A O 1
ATOM 1062 N N . PHE A 1 138 ? 58.655 9.150 -41.092 1.00 45.81 138 PHE A N 1
ATOM 1063 C CA . PHE A 1 138 ? 57.836 8.743 -39.973 1.00 45.81 138 PHE A CA 1
ATOM 1064 C C . PHE A 1 138 ? 58.721 7.788 -39.185 1.00 45.81 138 PHE A C 1
ATOM 1066 O O . PHE A 1 138 ? 58.879 6.621 -39.542 1.00 45.81 138 PHE A O 1
ATOM 1073 N N . ARG A 1 139 ? 59.374 8.300 -38.135 1.00 44.03 139 ARG A N 1
ATOM 1074 C CA . ARG A 1 139 ? 59.896 7.440 -37.082 1.00 44.03 139 ARG A CA 1
ATOM 1075 C C . ARG A 1 139 ? 58.714 6.565 -36.699 1.00 44.03 139 ARG A C 1
ATOM 1077 O O . ARG A 1 139 ? 57.701 7.103 -36.257 1.00 44.03 139 ARG A O 1
ATOM 1084 N N . LYS A 1 140 ? 58.814 5.263 -36.974 1.00 50.03 140 LYS A N 1
ATOM 1085 C CA . LYS A 1 140 ? 57.793 4.265 -36.663 1.00 50.03 140 LYS A CA 1
ATOM 1086 C C . LYS A 1 140 ? 57.558 4.357 -35.156 1.00 50.03 140 LYS A C 1
ATOM 1088 O O . LYS A 1 140 ? 58.330 3.807 -34.378 1.00 50.03 140 LYS A O 1
ATOM 1093 N N . LYS A 1 141 ? 56.580 5.162 -34.734 1.00 59.12 141 LYS A N 1
ATOM 1094 C CA . LYS A 1 141 ? 56.157 5.235 -33.339 1.00 59.12 141 LYS A CA 1
ATOM 1095 C C . LYS A 1 141 ? 55.465 3.907 -33.093 1.00 59.12 141 LYS A C 1
ATOM 1097 O O . LYS A 1 141 ? 54.336 3.703 -33.525 1.00 59.12 141 LYS A O 1
ATOM 1102 N N . VAL A 1 142 ? 56.210 2.9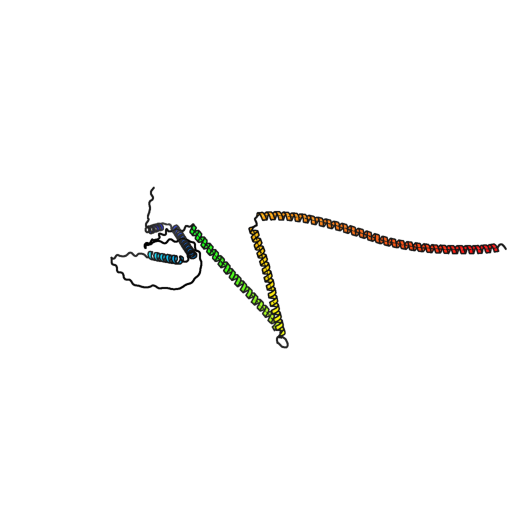65 -32.529 1.00 66.69 142 VAL A N 1
ATOM 1103 C CA . VAL A 1 142 ? 55.655 1.684 -32.108 1.00 66.69 142 VAL A CA 1
ATOM 1104 C C . VAL A 1 142 ? 54.683 2.001 -30.984 1.00 66.69 142 VAL A C 1
ATOM 1106 O O . VAL A 1 142 ? 55.063 2.636 -30.002 1.00 66.69 142 VAL A O 1
ATOM 1109 N N . LEU A 1 143 ? 53.418 1.633 -31.171 1.00 72.94 143 LEU A N 1
ATOM 1110 C CA . LEU A 1 143 ? 52.389 1.848 -30.168 1.00 72.94 143 LEU A CA 1
ATOM 1111 C C . LEU A 1 143 ? 52.750 1.011 -28.932 1.00 72.94 143 LEU A C 1
ATOM 1113 O O . LEU A 1 143 ? 52.900 -0.209 -29.034 1.00 72.94 143 LEU A O 1
ATOM 1117 N N . THR A 1 144 ? 52.941 1.665 -27.787 1.00 83.06 144 THR A N 1
ATOM 1118 C CA . THR A 1 144 ? 53.285 0.990 -26.529 1.00 83.06 144 THR A CA 1
ATOM 1119 C C . THR A 1 144 ? 52.162 0.029 -26.137 1.00 83.06 144 THR A C 1
ATOM 1121 O O . THR A 1 144 ? 50.991 0.339 -26.352 1.00 83.06 144 THR A O 1
ATOM 1124 N N . HIS A 1 145 ? 52.493 -1.116 -25.528 1.00 79.25 145 HIS A N 1
ATOM 1125 C CA . HIS A 1 145 ? 51.500 -2.106 -25.081 1.00 79.25 145 HIS A CA 1
ATOM 1126 C C . HIS A 1 145 ? 50.379 -1.474 -24.235 1.00 79.25 145 HIS A C 1
ATOM 1128 O O . HIS A 1 145 ? 49.209 -1.737 -24.481 1.00 79.25 145 HIS A O 1
ATOM 1134 N N . PHE A 1 146 ? 50.729 -0.541 -23.345 1.00 80.50 146 PHE A N 1
ATOM 1135 C CA . PHE A 1 146 ? 49.773 0.235 -22.552 1.00 80.50 146 PHE A CA 1
ATOM 1136 C C . PHE A 1 146 ? 48.750 1.018 -23.402 1.00 80.50 146 PHE A C 1
ATOM 1138 O O . PHE A 1 146 ? 47.552 0.978 -23.136 1.00 80.50 146 PHE A O 1
ATOM 1145 N N . MET A 1 147 ? 49.199 1.682 -24.471 1.00 81.81 147 MET A N 1
ATOM 1146 C CA . MET A 1 147 ? 48.313 2.441 -25.365 1.00 81.81 147 MET A CA 1
ATOM 1147 C C . MET A 1 147 ? 47.384 1.506 -26.150 1.00 81.81 147 MET A C 1
ATOM 1149 O O . MET A 1 147 ? 46.229 1.843 -26.387 1.00 81.81 147 MET A O 1
ATOM 1153 N N . LYS A 1 148 ? 47.864 0.309 -26.524 1.00 81.25 148 LYS A N 1
ATOM 1154 C CA . LYS A 1 148 ? 47.031 -0.735 -27.146 1.00 81.25 148 LYS A CA 1
ATOM 1155 C C . LYS A 1 148 ? 45.952 -1.234 -26.184 1.00 81.25 148 LYS A C 1
ATOM 1157 O O . LYS A 1 148 ? 44.808 -1.400 -26.594 1.00 81.25 148 LYS A O 1
ATOM 1162 N N . THR A 1 149 ? 46.297 -1.454 -24.914 1.00 85.12 149 THR A N 1
ATOM 1163 C CA . THR A 1 149 ? 45.327 -1.890 -23.900 1.00 85.12 149 THR A CA 1
ATOM 1164 C C . THR A 1 149 ? 44.298 -0.809 -23.589 1.00 85.12 149 THR A C 1
ATOM 1166 O O . THR A 1 149 ? 43.118 -1.120 -23.497 1.00 85.12 149 THR A O 1
ATOM 1169 N N . GLU A 1 150 ? 44.707 0.457 -23.493 1.00 84.94 150 GLU A N 1
ATOM 1170 C CA . GLU A 1 150 ? 43.796 1.588 -23.276 1.00 84.94 150 GLU A CA 1
ATOM 1171 C C . GLU A 1 150 ? 42.809 1.738 -24.443 1.00 84.94 150 GLU A C 1
ATOM 1173 O O . GLU A 1 150 ? 41.598 1.801 -24.239 1.00 84.94 150 GLU A O 1
ATOM 1178 N N . MET A 1 151 ? 43.321 1.666 -25.674 1.00 84.31 151 MET A N 1
ATOM 1179 C CA . MET A 1 151 ? 42.527 1.670 -26.902 1.00 84.31 151 MET A CA 1
ATOM 1180 C C . MET A 1 151 ? 41.505 0.525 -26.946 1.00 84.31 151 MET A C 1
ATOM 1182 O O . MET A 1 151 ? 40.337 0.731 -27.281 1.00 84.31 151 MET A O 1
ATOM 1186 N N . LEU A 1 152 ? 41.935 -0.687 -26.585 1.00 83.62 152 LEU A N 1
ATOM 1187 C CA . LEU A 1 152 ? 41.073 -1.865 -26.529 1.00 83.62 152 LEU A CA 1
ATOM 1188 C C . LEU A 1 152 ? 39.961 -1.698 -25.487 1.00 83.62 152 LEU A C 1
ATOM 1190 O O . LEU A 1 152 ? 38.800 -1.990 -25.780 1.00 83.62 152 LEU A O 1
ATOM 1194 N N . LEU A 1 153 ? 40.304 -1.216 -24.290 1.00 88.50 153 LEU A N 1
ATOM 1195 C CA . LEU A 1 153 ? 39.338 -0.965 -23.222 1.00 88.50 153 LEU A CA 1
ATOM 1196 C C . LEU A 1 153 ? 38.297 0.075 -23.647 1.00 88.50 153 LEU A C 1
ATOM 1198 O O . LEU A 1 153 ? 37.109 -0.143 -23.421 1.00 88.50 153 LEU A O 1
ATOM 1202 N N . GLU A 1 154 ? 38.707 1.150 -24.321 1.00 88.69 154 GLU A N 1
ATOM 1203 C CA . GLU A 1 154 ? 37.793 2.198 -24.786 1.00 88.69 154 GLU A CA 1
ATOM 1204 C C . GLU A 1 154 ? 36.793 1.681 -25.838 1.00 88.69 154 GLU A C 1
ATOM 1206 O O . GLU A 1 154 ? 35.598 1.997 -25.796 1.00 88.69 154 GLU A O 1
ATOM 1211 N N . ILE A 1 155 ? 37.255 0.854 -26.783 1.00 85.69 155 ILE A N 1
ATOM 1212 C CA . ILE A 1 155 ? 36.383 0.216 -27.783 1.00 85.69 155 ILE A CA 1
ATOM 1213 C C . ILE A 1 155 ? 35.437 -0.774 -27.111 1.00 85.69 155 ILE A C 1
ATOM 1215 O O . ILE A 1 155 ? 34.243 -0.782 -27.414 1.00 85.69 155 ILE A O 1
ATOM 1219 N N . MET A 1 156 ? 35.949 -1.593 -26.193 1.00 87.75 156 MET A N 1
ATOM 1220 C CA . MET A 1 156 ? 35.153 -2.583 -25.474 1.00 87.75 156 MET A CA 1
ATOM 1221 C C . MET A 1 156 ? 34.071 -1.909 -24.626 1.00 87.75 156 MET A C 1
ATOM 1223 O O . MET A 1 156 ? 32.909 -2.307 -24.687 1.00 87.75 156 MET A O 1
ATOM 1227 N N . GLU A 1 157 ? 34.411 -0.844 -23.899 1.00 91.44 157 GLU A N 1
ATOM 1228 C CA . GLU A 1 157 ? 33.449 -0.065 -23.122 1.00 91.44 157 GLU A CA 1
ATOM 1229 C C . GLU A 1 157 ? 32.425 0.627 -24.034 1.00 91.44 157 GLU A C 1
ATOM 1231 O O . GLU A 1 157 ? 31.227 0.608 -23.745 1.00 91.44 157 GLU A O 1
ATOM 1236 N N . GLY A 1 158 ? 32.861 1.190 -25.167 1.00 89.25 158 GLY A N 1
ATOM 1237 C CA . GLY A 1 158 ? 31.976 1.779 -26.173 1.00 89.25 158 GLY A CA 1
ATOM 1238 C C . GLY A 1 158 ? 30.986 0.766 -26.754 1.00 89.25 158 GLY A C 1
ATOM 1239 O O . GLY A 1 158 ? 29.781 1.024 -26.785 1.00 89.25 158 GLY A O 1
ATOM 1240 N N . SER A 1 159 ? 3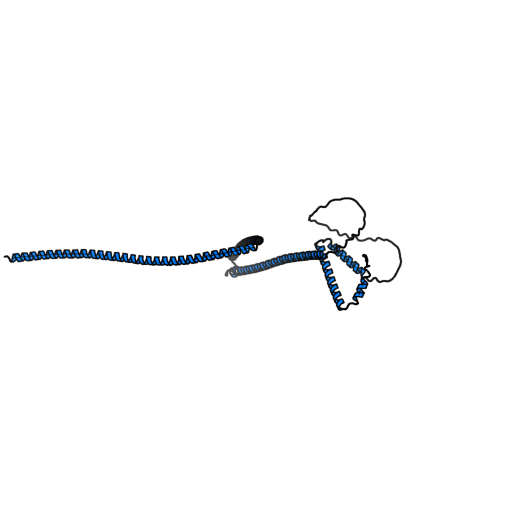1.474 -0.415 -27.136 1.00 88.50 159 SER A N 1
ATOM 1241 C CA . SER A 1 159 ? 30.657 -1.531 -27.624 1.00 88.50 159 SER A CA 1
ATOM 1242 C C . SER A 1 159 ? 29.679 -2.012 -26.554 1.00 88.50 159 SER A C 1
ATOM 1244 O O . SER A 1 159 ? 28.501 -2.224 -26.837 1.00 88.50 159 SER A O 1
ATOM 1246 N N . GLN A 1 160 ? 30.123 -2.122 -25.300 1.00 93.88 160 GLN A N 1
ATOM 1247 C CA . GLN A 1 160 ? 29.264 -2.525 -24.190 1.00 93.88 160 GLN A CA 1
ATOM 1248 C C . GLN A 1 160 ? 28.169 -1.487 -23.913 1.00 93.88 160 GLN A C 1
ATOM 1250 O O . GLN A 1 160 ? 27.015 -1.849 -23.674 1.00 93.88 160 GLN A O 1
ATOM 1255 N N . LYS A 1 161 ? 28.500 -0.191 -23.969 1.00 94.25 161 LYS A N 1
ATOM 1256 C CA . LYS A 1 161 ? 27.530 0.907 -23.845 1.00 94.25 161 LYS A CA 1
ATOM 1257 C C . LYS A 1 161 ? 26.502 0.868 -24.977 1.00 94.25 161 LYS A C 1
ATOM 1259 O O . LYS A 1 161 ? 25.310 0.949 -24.684 1.00 94.25 161 LYS A O 1
ATOM 1264 N N . ALA A 1 162 ? 26.942 0.685 -26.224 1.00 92.50 162 ALA A N 1
ATOM 1265 C CA . ALA A 1 162 ? 26.070 0.577 -27.395 1.00 92.50 162 ALA A CA 1
ATOM 1266 C C . ALA A 1 162 ? 25.154 -0.656 -27.329 1.00 92.50 162 ALA A C 1
ATOM 1268 O O . ALA A 1 162 ? 23.956 -0.565 -27.584 1.00 92.50 162 ALA A O 1
ATOM 1269 N N . TYR A 1 163 ? 25.686 -1.802 -26.906 1.00 94.94 163 TYR A N 1
ATOM 1270 C CA . TYR A 1 163 ? 24.890 -3.007 -26.690 1.00 94.94 163 TYR A CA 1
ATOM 1271 C C . TYR A 1 163 ? 23.846 -2.806 -25.585 1.00 94.94 163 TYR A C 1
ATOM 1273 O O . TYR A 1 163 ? 22.681 -3.162 -25.748 1.00 94.94 163 TYR A O 1
ATOM 1281 N N . ASN A 1 164 ? 24.233 -2.189 -24.467 1.00 94.88 164 ASN A N 1
ATOM 1282 C CA . ASN A 1 164 ? 23.319 -1.929 -23.359 1.00 94.88 164 ASN A CA 1
ATOM 1283 C C . ASN A 1 164 ? 22.220 -0.922 -23.735 1.00 94.88 164 ASN A C 1
ATOM 1285 O O . ASN A 1 164 ? 21.079 -1.093 -23.302 1.00 94.88 164 ASN A O 1
ATOM 1289 N N . SER A 1 165 ? 22.524 0.116 -24.522 1.00 94.81 165 SER A N 1
ATOM 1290 C CA . SER A 1 165 ? 21.511 1.060 -25.009 1.00 94.81 165 SER A CA 1
ATOM 1291 C C . SER A 1 165 ? 20.576 0.408 -26.029 1.00 94.81 165 SER A C 1
ATOM 1293 O O . SER A 1 165 ? 19.360 0.553 -25.898 1.00 94.81 165 SER A O 1
ATOM 1295 N N . PHE A 1 166 ? 21.110 -0.386 -26.963 1.00 96.06 166 PHE A N 1
ATOM 1296 C CA . PHE A 1 166 ? 20.317 -1.176 -27.907 1.00 96.06 166 PHE A CA 1
ATOM 1297 C C . PHE A 1 166 ? 19.389 -2.155 -27.181 1.00 96.06 166 PHE A C 1
ATOM 1299 O O . PHE A 1 166 ? 18.189 -2.161 -27.432 1.00 96.06 166 PHE A O 1
ATOM 1306 N N . LYS A 1 167 ? 19.908 -2.915 -26.210 1.00 96.19 167 LYS A N 1
ATOM 1307 C CA . LYS A 1 167 ? 19.119 -3.845 -25.391 1.00 96.19 167 LYS A CA 1
ATOM 1308 C C . LYS A 1 167 ? 17.995 -3.131 -24.641 1.00 96.19 167 LYS A C 1
ATOM 1310 O O . LYS A 1 167 ? 16.870 -3.617 -24.622 1.00 96.19 167 LYS A O 1
ATOM 1315 N N . LYS A 1 168 ? 18.277 -1.969 -24.039 1.00 95.62 168 LYS A N 1
ATOM 1316 C CA . LYS A 1 168 ? 17.252 -1.153 -23.364 1.00 95.62 168 LYS A CA 1
ATOM 1317 C C . LYS A 1 168 ? 16.174 -0.675 -24.338 1.00 95.62 168 LYS A C 1
ATOM 1319 O O . LYS A 1 168 ? 14.997 -0.776 -24.011 1.00 95.62 168 LYS A O 1
ATOM 1324 N N . SER A 1 169 ? 16.560 -0.185 -25.517 1.00 95.94 169 SER A N 1
ATOM 1325 C CA . SER A 1 169 ? 15.616 0.274 -26.542 1.00 95.94 169 SER A CA 1
ATOM 1326 C C . SER A 1 169 ? 14.775 -0.876 -27.102 1.00 95.94 169 SER A C 1
ATOM 1328 O O . SER A 1 169 ? 13.558 -0.748 -27.177 1.00 95.94 169 SER A O 1
ATOM 1330 N N . SER A 1 170 ? 15.401 -2.010 -27.420 1.00 96.44 170 SER A N 1
ATOM 1331 C CA . SER A 1 170 ? 14.729 -3.214 -27.912 1.00 96.44 170 SER A CA 1
ATOM 1332 C C . SER A 1 170 ? 13.734 -3.764 -26.890 1.00 96.44 170 SER A C 1
ATOM 1334 O O . SER A 1 170 ? 12.583 -4.004 -27.241 1.00 96.44 170 SER A O 1
ATOM 1336 N N . ASN A 1 171 ? 14.131 -3.874 -25.619 1.00 95.31 171 ASN A N 1
ATOM 1337 C CA . ASN A 1 171 ? 13.216 -4.285 -24.556 1.00 95.31 171 ASN A CA 1
ATOM 1338 C C . ASN A 1 171 ? 12.064 -3.289 -24.389 1.00 95.31 171 ASN A C 1
ATOM 1340 O O . ASN A 1 171 ? 10.927 -3.712 -24.253 1.00 95.31 171 ASN A O 1
ATOM 1344 N N . GLY A 1 172 ? 12.333 -1.980 -24.449 1.00 95.81 172 GLY A N 1
ATOM 1345 C CA . GLY A 1 172 ? 11.278 -0.966 -24.399 1.00 95.81 172 GLY A CA 1
ATOM 1346 C C . GLY A 1 172 ? 10.238 -1.144 -25.509 1.00 95.81 172 GLY A C 1
ATOM 1347 O O . GLY A 1 172 ? 9.047 -1.094 -25.236 1.00 95.81 172 GLY A O 1
ATOM 1348 N N . ILE A 1 173 ? 10.682 -1.420 -26.738 1.00 96.75 173 ILE A N 1
ATOM 1349 C CA . ILE A 1 173 ? 9.799 -1.693 -27.881 1.00 96.75 173 ILE A CA 1
ATOM 1350 C C . ILE A 1 173 ? 9.002 -2.990 -27.674 1.00 96.75 173 ILE A C 1
ATOM 1352 O O . ILE A 1 173 ? 7.803 -3.021 -27.942 1.00 96.75 173 ILE A O 1
ATOM 1356 N N . LEU A 1 174 ? 9.645 -4.054 -27.180 1.00 96.94 174 LEU A N 1
ATOM 1357 C CA . LEU A 1 174 ? 8.971 -5.323 -26.888 1.00 96.94 174 LEU A CA 1
ATOM 1358 C C . LEU A 1 174 ? 7.877 -5.164 -25.831 1.00 96.94 174 LEU A C 1
ATOM 1360 O O . LEU A 1 174 ? 6.786 -5.696 -26.016 1.00 96.94 174 LEU A O 1
ATOM 1364 N N . GLU A 1 175 ? 8.142 -4.420 -24.756 1.00 95.31 175 GLU A N 1
ATOM 1365 C CA . GLU A 1 175 ? 7.129 -4.146 -23.734 1.00 95.31 175 GLU A CA 1
ATOM 1366 C C . GLU A 1 175 ? 5.967 -3.315 -24.297 1.00 95.31 175 GLU A C 1
ATOM 1368 O O . GLU A 1 175 ? 4.817 -3.591 -23.967 1.00 95.31 175 GLU A O 1
ATOM 1373 N N . THR A 1 176 ? 6.227 -2.366 -25.207 1.00 96.25 176 THR A N 1
ATOM 1374 C CA . THR A 1 176 ? 5.160 -1.635 -25.912 1.00 96.25 176 THR A CA 1
ATOM 1375 C C . THR A 1 176 ? 4.289 -2.575 -26.742 1.00 96.25 176 THR A C 1
ATOM 1377 O O . THR A 1 176 ? 3.074 -2.577 -26.574 1.00 96.25 176 THR A O 1
ATOM 1380 N N . TYR A 1 177 ? 4.880 -3.432 -27.581 1.00 97.31 177 TYR A N 1
ATOM 1381 C CA . TYR A 1 177 ? 4.102 -4.385 -28.384 1.00 97.31 177 TYR A CA 1
ATOM 1382 C C . TYR A 1 177 ? 3.342 -5.398 -27.527 1.00 97.31 177 TYR A C 1
ATOM 1384 O O . TYR A 1 177 ? 2.239 -5.825 -27.880 1.00 97.31 177 TYR A O 1
ATOM 1392 N N . ARG A 1 178 ? 3.916 -5.792 -26.387 1.00 96.62 178 ARG A N 1
ATOM 1393 C CA . ARG A 1 178 ? 3.244 -6.656 -25.421 1.00 96.62 178 ARG A CA 1
ATOM 1394 C C . ARG A 1 178 ? 2.017 -5.968 -24.834 1.00 96.62 178 ARG A C 1
ATOM 1396 O O . ARG A 1 178 ? 0.949 -6.575 -24.835 1.00 96.62 178 ARG A O 1
ATOM 1403 N N . ALA A 1 179 ? 2.161 -4.715 -24.406 1.00 93.75 179 ALA A N 1
ATOM 1404 C CA . ALA A 1 179 ? 1.058 -3.908 -23.905 1.00 93.75 179 ALA A CA 1
ATOM 1405 C C . ALA A 1 179 ? -0.034 -3.722 -24.971 1.00 93.75 179 ALA A C 1
ATOM 1407 O O . ALA A 1 179 ? -1.196 -3.980 -24.679 1.00 93.75 179 ALA A O 1
ATOM 1408 N N . GLU A 1 180 ? 0.327 -3.391 -26.216 1.00 96.75 180 GLU A N 1
ATOM 1409 C CA . GLU A 1 180 ? -0.624 -3.269 -27.336 1.00 96.75 180 GLU A CA 1
ATOM 1410 C C . GLU A 1 180 ? -1.376 -4.582 -27.601 1.00 96.75 180 GLU A C 1
ATOM 1412 O O . GLU A 1 180 ? -2.584 -4.590 -27.833 1.00 96.75 180 GLU A O 1
ATOM 1417 N N . THR A 1 181 ? -0.681 -5.721 -27.532 1.00 96.88 181 THR A N 1
ATOM 1418 C CA . THR A 1 181 ? -1.300 -7.040 -27.722 1.00 96.88 181 THR A CA 1
ATOM 1419 C C . THR A 1 181 ? -2.254 -7.391 -26.578 1.00 96.88 181 THR A C 1
ATOM 1421 O O . THR A 1 181 ? -3.307 -7.986 -26.809 1.00 96.88 181 THR A O 1
ATOM 1424 N N . GLU A 1 182 ? -1.894 -7.067 -25.335 1.00 95.00 182 GLU A N 1
ATOM 1425 C CA . GLU A 1 182 ? -2.761 -7.258 -24.168 1.00 95.00 182 GLU A CA 1
ATOM 1426 C C . GLU A 1 182 ? -3.988 -6.342 -24.229 1.00 95.00 182 GLU A C 1
ATOM 1428 O O . GLU A 1 182 ? -5.105 -6.811 -24.014 1.00 95.00 182 GLU A O 1
ATOM 1433 N N . GLU A 1 183 ? -3.807 -5.082 -24.621 1.00 94.00 183 GLU A N 1
ATOM 1434 C CA . GLU A 1 183 ? -4.888 -4.118 -24.829 1.00 94.00 183 GLU A CA 1
ATOM 1435 C C . GLU A 1 183 ? -5.860 -4.597 -25.918 1.00 94.00 183 GLU A C 1
ATOM 1437 O O . GLU A 1 183 ? -7.069 -4.648 -25.697 1.00 94.00 183 GLU A O 1
ATOM 1442 N N . ALA A 1 184 ? -5.344 -5.061 -27.061 1.00 96.19 184 ALA A N 1
ATOM 1443 C CA . ALA A 1 184 ? -6.160 -5.621 -28.137 1.00 96.19 184 ALA A CA 1
ATOM 1444 C C . ALA A 1 184 ? -6.978 -6.841 -27.682 1.00 96.19 184 ALA A C 1
ATOM 1446 O O . ALA A 1 184 ? -8.150 -6.969 -28.037 1.00 96.19 184 ALA A O 1
ATOM 1447 N N . LYS A 1 185 ? -6.395 -7.730 -26.866 1.00 96.56 185 LYS A N 1
ATOM 1448 C CA . LYS A 1 185 ? -7.120 -8.879 -26.294 1.00 96.56 185 LYS A CA 1
ATOM 1449 C C . LYS A 1 185 ? -8.255 -8.436 -25.378 1.00 96.56 185 LYS A C 1
ATOM 1451 O O . LYS A 1 185 ? -9.334 -9.022 -25.440 1.00 96.56 185 LYS A O 1
ATOM 1456 N N . ILE A 1 186 ? -8.014 -7.422 -24.548 1.00 93.69 186 ILE A N 1
ATOM 1457 C CA . ILE A 1 186 ? -9.043 -6.851 -23.676 1.00 93.69 186 ILE A CA 1
ATOM 1458 C C . ILE A 1 186 ? -10.161 -6.247 -24.529 1.00 93.69 186 ILE A C 1
ATOM 1460 O O . ILE A 1 186 ? -11.315 -6.604 -24.314 1.00 93.69 186 ILE A O 1
ATOM 1464 N N . TYR A 1 187 ? -9.841 -5.448 -25.554 1.00 95.56 187 TYR A N 1
ATOM 1465 C CA . TYR A 1 187 ? -10.852 -4.870 -26.447 1.00 95.56 187 TYR A CA 1
ATOM 1466 C C . TYR A 1 187 ? -11.698 -5.921 -27.163 1.00 95.56 187 TYR A C 1
ATOM 1468 O O . TYR A 1 187 ? -12.914 -5.768 -27.255 1.00 95.56 187 TYR A O 1
ATOM 1476 N N . ILE A 1 188 ? -11.082 -6.998 -27.657 1.00 96.00 188 ILE A N 1
ATOM 1477 C CA . ILE A 1 188 ? -11.819 -8.098 -28.291 1.00 96.00 188 ILE A CA 1
ATOM 1478 C C . ILE A 1 188 ? -12.746 -8.771 -27.269 1.00 96.00 188 ILE A C 1
ATOM 1480 O O . ILE A 1 188 ? -13.915 -9.006 -27.570 1.00 96.00 188 ILE A O 1
ATOM 1484 N N . GLY A 1 189 ? -12.253 -9.046 -26.057 1.00 95.81 189 GLY A N 1
ATOM 1485 C CA . GLY A 1 189 ? -13.050 -9.652 -24.990 1.00 95.81 189 GLY A CA 1
ATOM 1486 C C . GLY A 1 189 ? -14.228 -8.778 -24.552 1.00 95.81 189 GLY A C 1
ATOM 1487 O O . GLY A 1 189 ? -15.356 -9.256 -24.476 1.00 95.81 189 GLY A O 1
ATOM 1488 N N . GLU A 1 190 ? -13.993 -7.488 -24.315 1.00 92.12 190 GLU A N 1
ATOM 1489 C CA . GLU A 1 190 ? -15.038 -6.520 -23.966 1.00 92.12 190 GLU A CA 1
ATOM 1490 C C . GLU A 1 190 ? -16.049 -6.338 -25.103 1.00 92.12 190 GLU A C 1
ATOM 1492 O O . GLU A 1 190 ? -17.253 -6.262 -24.850 1.00 92.12 190 GLU A O 1
ATOM 1497 N N . GLY A 1 191 ? -15.578 -6.318 -26.353 1.00 94.19 191 GLY A N 1
ATOM 1498 C CA . GLY A 1 191 ? -16.424 -6.265 -27.540 1.00 94.19 191 GLY A CA 1
ATOM 1499 C C . GLY A 1 191 ? -17.352 -7.474 -27.637 1.00 94.19 191 GLY A C 1
ATOM 1500 O O . GLY A 1 191 ? -18.552 -7.293 -27.840 1.00 94.19 191 GLY A O 1
ATOM 1501 N N . GLN A 1 192 ? -16.829 -8.684 -27.412 1.00 96.81 192 GLN A N 1
ATOM 1502 C CA . GLN A 1 192 ? -17.631 -9.908 -27.425 1.00 96.81 192 GLN A CA 1
ATOM 1503 C C . GLN A 1 192 ? -18.673 -9.912 -26.304 1.00 96.81 192 GLN A C 1
ATOM 1505 O O . GLN A 1 192 ? -19.848 -10.123 -26.574 1.00 96.81 192 GLN A O 1
ATOM 1510 N N . ILE A 1 193 ? -18.279 -9.586 -25.068 1.00 94.94 193 ILE A N 1
ATOM 1511 C CA . ILE A 1 193 ? -19.217 -9.494 -23.935 1.00 94.94 193 ILE A CA 1
ATOM 1512 C C . ILE A 1 193 ? -20.326 -8.484 -24.236 1.00 94.94 193 ILE A C 1
ATOM 1514 O O . ILE A 1 193 ? -21.497 -8.713 -23.930 1.00 94.94 193 ILE A O 1
ATOM 1518 N N . SER A 1 194 ? -19.965 -7.353 -24.837 1.00 92.00 194 SER A N 1
ATOM 1519 C CA . SER A 1 194 ? -20.921 -6.306 -25.175 1.00 92.00 194 SER A CA 1
ATOM 1520 C C . SER A 1 194 ? -21.876 -6.721 -26.296 1.00 92.00 194 SER A C 1
ATOM 1522 O O . SER A 1 194 ? -23.047 -6.337 -26.272 1.00 92.00 194 SER A O 1
ATOM 1524 N N . LEU A 1 195 ? -21.393 -7.513 -27.256 1.00 95.19 195 LEU A N 1
ATOM 1525 C CA . LEU A 1 195 ? -22.200 -8.110 -28.314 1.00 95.19 195 LEU A CA 1
ATOM 1526 C C . LEU A 1 195 ? -23.157 -9.159 -27.740 1.00 95.19 195 LEU A C 1
ATOM 1528 O O . LEU A 1 195 ? -24.356 -9.058 -27.975 1.00 95.19 195 LEU A O 1
ATOM 1532 N N . ASP A 1 196 ? -22.669 -10.077 -26.908 1.00 96.44 196 ASP A N 1
ATOM 1533 C CA . ASP A 1 196 ? -23.492 -11.102 -26.256 1.00 96.44 196 ASP A CA 1
ATOM 1534 C C . ASP A 1 196 ? -24.584 -10.452 -25.383 1.00 96.44 196 ASP A C 1
ATOM 1536 O O . ASP A 1 196 ? -25.756 -10.831 -25.417 1.00 96.44 196 ASP A O 1
ATOM 1540 N N . THR A 1 197 ? -24.221 -9.399 -24.641 1.00 93.94 197 THR A N 1
ATOM 1541 C CA . THR A 1 197 ? -25.164 -8.626 -23.815 1.00 93.94 197 THR A CA 1
ATOM 1542 C C . THR A 1 197 ? -26.210 -7.917 -24.673 1.00 93.94 197 THR A C 1
ATOM 1544 O O . THR A 1 197 ? -27.386 -7.860 -24.296 1.00 93.94 197 THR A O 1
ATOM 1547 N N . PHE A 1 198 ? -25.803 -7.373 -25.823 1.00 94.94 198 PHE A N 1
ATOM 1548 C CA . PHE A 1 198 ? -26.709 -6.751 -26.781 1.00 94.94 198 PHE A CA 1
ATOM 1549 C C . PHE A 1 198 ? -27.698 -7.769 -27.357 1.00 94.94 198 PHE A C 1
ATOM 1551 O O . PHE A 1 198 ? -28.908 -7.528 -27.328 1.00 94.94 198 PHE A O 1
ATOM 1558 N N . GLU A 1 199 ? -27.200 -8.906 -27.841 1.00 95.00 199 GLU A N 1
ATOM 1559 C CA . GLU A 1 199 ? -28.020 -9.980 -28.398 1.00 95.00 199 GLU A CA 1
ATOM 1560 C C . GLU A 1 199 ? -29.032 -10.476 -27.369 1.00 95.00 199 GLU A C 1
ATOM 1562 O O . GLU A 1 199 ? -30.234 -10.505 -27.640 1.00 95.00 199 GLU A O 1
ATOM 1567 N N . GLN A 1 200 ? -28.588 -10.761 -26.147 1.00 95.12 200 GLN A N 1
ATOM 1568 C CA . GLN A 1 200 ? -29.487 -11.189 -25.086 1.00 95.12 200 GLN A CA 1
ATOM 1569 C C . GLN A 1 200 ? -30.542 -10.117 -24.763 1.00 95.12 200 GLN A C 1
ATOM 1571 O O . GLN A 1 200 ? -31.741 -10.392 -24.786 1.00 95.12 200 GLN A O 1
ATOM 1576 N N . THR A 1 201 ? -30.121 -8.883 -24.485 1.00 92.50 201 THR A N 1
ATOM 1577 C CA . THR A 1 201 ? -31.016 -7.855 -23.926 1.00 92.50 201 THR A CA 1
ATOM 1578 C C . THR A 1 201 ? -31.957 -7.256 -24.974 1.00 92.50 201 THR A C 1
ATOM 1580 O O . THR A 1 201 ? -33.109 -6.933 -24.677 1.00 92.50 201 THR A O 1
ATOM 1583 N N . VAL A 1 202 ? -31.473 -7.047 -26.201 1.00 92.38 202 VAL A N 1
ATOM 1584 C CA . VAL A 1 202 ? -32.225 -6.343 -27.249 1.00 92.38 202 VAL A CA 1
ATOM 1585 C C . VAL A 1 202 ? -32.849 -7.310 -28.244 1.00 92.38 202 VAL A C 1
ATOM 1587 O O . VAL A 1 202 ? -34.003 -7.107 -28.621 1.00 92.38 202 VAL A O 1
ATOM 1590 N N . VAL A 1 203 ? -32.128 -8.354 -28.658 1.00 91.12 203 VAL A N 1
ATOM 1591 C CA . VAL A 1 203 ? -32.616 -9.281 -29.690 1.00 91.12 203 VAL A CA 1
ATOM 1592 C C . VAL A 1 203 ? -33.492 -10.372 -29.079 1.00 91.12 203 VAL A C 1
ATOM 1594 O O . VAL A 1 203 ? -34.589 -10.604 -29.576 1.00 91.12 203 VAL A O 1
ATOM 1597 N N . VAL A 1 204 ? -33.059 -11.010 -27.987 1.00 91.62 204 VAL A N 1
ATOM 1598 C CA . VAL A 1 204 ? -33.812 -12.110 -27.358 1.00 91.62 204 VAL A CA 1
ATOM 1599 C C . VAL A 1 204 ? -34.897 -11.579 -26.418 1.00 91.62 204 VAL A C 1
ATOM 1601 O O . VAL A 1 204 ? -36.074 -11.893 -26.584 1.00 91.62 204 VAL A O 1
ATOM 1604 N N . GLU A 1 205 ? -34.526 -10.753 -25.438 1.00 91.06 205 GLU A N 1
ATOM 1605 C CA . GLU A 1 205 ? -35.455 -10.227 -24.424 1.00 91.06 205 GLU A CA 1
ATOM 1606 C C . GLU A 1 205 ? -36.277 -9.028 -24.921 1.00 91.06 205 GLU A C 1
ATOM 1608 O O . GLU A 1 205 ? -37.359 -8.739 -24.398 1.00 91.06 205 GLU A O 1
ATOM 1613 N N . GLY A 1 206 ? -35.760 -8.300 -25.913 1.00 87.81 206 GLY A N 1
ATOM 1614 C CA . GLY A 1 206 ? -36.396 -7.110 -26.473 1.00 87.81 206 GLY A CA 1
ATOM 1615 C C . GLY A 1 206 ? -37.415 -7.393 -27.577 1.00 87.81 206 GLY A C 1
ATOM 1616 O O . GLY A 1 206 ? -38.144 -6.474 -27.950 1.00 87.81 206 GLY A O 1
ATOM 1617 N N . LEU A 1 207 ? -37.496 -8.626 -28.087 1.00 91.25 207 LEU A N 1
ATOM 1618 C CA . LEU A 1 207 ? -38.441 -9.001 -29.135 1.00 91.25 207 LEU A CA 1
ATOM 1619 C C . LEU A 1 207 ? -39.858 -9.129 -28.570 1.00 91.25 207 LEU A C 1
ATOM 1621 O O . LEU A 1 207 ? -40.128 -9.926 -27.669 1.00 91.25 207 LEU A O 1
ATOM 1625 N N . ASP A 1 208 ? -40.786 -8.351 -29.124 1.00 90.00 208 ASP A N 1
ATOM 1626 C CA . ASP A 1 208 ? -42.193 -8.501 -28.784 1.00 90.00 208 ASP A CA 1
ATOM 1627 C C . ASP A 1 208 ? -42.734 -9.811 -29.375 1.00 90.00 208 ASP A C 1
ATOM 1629 O O . ASP A 1 208 ? -42.655 -10.041 -30.582 1.00 90.00 208 ASP A O 1
ATOM 1633 N N . ARG A 1 209 ? -43.300 -10.679 -28.531 1.00 87.25 209 ARG A N 1
ATOM 1634 C CA . ARG A 1 209 ? -43.752 -12.023 -28.933 1.00 87.25 209 ARG A CA 1
ATOM 1635 C C . ARG A 1 209 ? -44.911 -11.986 -29.927 1.00 87.25 209 ARG A C 1
ATOM 1637 O O . ARG A 1 209 ? -45.077 -12.935 -30.686 1.00 87.25 209 ARG A O 1
ATOM 1644 N N . ILE A 1 210 ? -45.705 -10.915 -29.904 1.00 87.31 210 ILE A N 1
ATOM 1645 C CA . ILE A 1 210 ? -46.884 -10.763 -30.763 1.00 87.31 210 ILE A CA 1
ATOM 1646 C C . ILE A 1 210 ? -46.490 -10.105 -32.089 1.00 87.31 210 ILE A C 1
ATOM 1648 O O . ILE A 1 210 ? -46.818 -10.622 -33.152 1.00 87.31 210 ILE A O 1
ATOM 1652 N N . SER A 1 211 ? -45.765 -8.983 -32.036 1.00 86.75 211 SER A N 1
ATOM 1653 C CA . SER A 1 211 ? -45.362 -8.225 -33.229 1.00 86.75 211 SER A CA 1
ATOM 1654 C C . SER A 1 211 ? -44.143 -8.817 -33.952 1.00 86.75 211 SER A C 1
ATOM 1656 O O . SER A 1 211 ? -43.899 -8.489 -35.112 1.00 86.75 211 SER A O 1
ATOM 1658 N N . GLN A 1 212 ? -43.351 -9.661 -33.274 1.00 87.88 212 GLN A N 1
ATOM 1659 C CA . GLN A 1 212 ? -42.034 -10.155 -33.719 1.00 87.88 212 GLN A CA 1
ATOM 1660 C C . GLN A 1 212 ? -41.070 -9.039 -34.157 1.00 87.88 212 GLN A C 1
ATOM 1662 O O . GLN A 1 212 ? -40.110 -9.263 -34.892 1.00 87.88 212 GLN A O 1
ATOM 1667 N N . ARG A 1 213 ? -41.321 -7.811 -33.701 1.00 91.06 213 ARG A N 1
ATOM 1668 C CA . ARG A 1 213 ? -40.502 -6.627 -33.953 1.00 91.06 213 ARG A CA 1
ATOM 1669 C C . ARG A 1 213 ? -39.915 -6.155 -32.635 1.00 91.06 213 ARG A C 1
ATOM 1671 O O . ARG A 1 213 ? -40.532 -6.305 -31.582 1.00 91.06 213 ARG A O 1
ATOM 1678 N N . ILE A 1 214 ? -38.730 -5.561 -32.704 1.00 89.81 214 ILE A N 1
ATOM 1679 C CA . ILE A 1 214 ? -38.078 -4.959 -31.542 1.00 89.81 214 ILE A CA 1
ATOM 1680 C C . ILE A 1 214 ? -38.641 -3.540 -31.374 1.00 89.81 214 ILE A C 1
ATOM 1682 O O . ILE A 1 214 ? -38.492 -2.720 -32.287 1.00 89.81 214 ILE A O 1
ATOM 1686 N N . PRO A 1 215 ? -39.290 -3.212 -30.243 1.00 92.44 215 PRO A N 1
ATOM 1687 C CA . PRO A 1 215 ? -39.763 -1.860 -29.986 1.00 92.44 215 PRO A CA 1
ATOM 1688 C C . PRO A 1 215 ? -38.593 -0.875 -29.914 1.00 92.44 215 PRO A C 1
ATOM 1690 O O . PRO A 1 215 ? -37.590 -1.129 -29.242 1.00 92.44 215 PRO A O 1
ATOM 1693 N N . ALA A 1 216 ? -38.749 0.294 -30.539 1.00 92.19 216 ALA A N 1
ATOM 1694 C CA . ALA A 1 216 ? -37.713 1.330 -30.558 1.00 92.19 216 ALA A CA 1
ATOM 1695 C C . ALA A 1 216 ? -37.290 1.776 -29.144 1.00 92.19 216 ALA A C 1
ATOM 1697 O O . ALA A 1 216 ? -36.120 2.071 -28.908 1.00 92.19 216 ALA A O 1
ATOM 1698 N N . GLU A 1 217 ? -38.214 1.762 -28.180 1.00 91.69 217 GLU A N 1
ATOM 1699 C CA . GLU A 1 217 ? -37.944 2.117 -26.782 1.00 91.69 217 GLU A CA 1
ATOM 1700 C C . GLU A 1 217 ? -36.916 1.195 -26.115 1.00 91.69 217 GLU A C 1
ATOM 1702 O O . GLU A 1 217 ? -36.096 1.659 -25.321 1.00 91.69 217 GLU A O 1
ATOM 1707 N N . LYS A 1 218 ? -36.929 -0.106 -26.437 1.00 90.44 218 LYS A N 1
ATOM 1708 C CA . LYS A 1 218 ? -35.993 -1.086 -25.864 1.00 90.44 218 LYS A CA 1
ATOM 1709 C C . LYS A 1 218 ? -34.571 -0.828 -26.352 1.00 90.44 218 LYS A C 1
ATOM 1711 O O . LYS A 1 218 ? -33.653 -0.762 -25.536 1.00 90.44 218 LYS A O 1
ATOM 1716 N N . TRP A 1 219 ? -34.414 -0.592 -27.654 1.00 90.25 219 TRP A N 1
ATOM 1717 C CA . TRP A 1 219 ? -33.145 -0.174 -28.250 1.00 90.25 219 TRP A CA 1
ATOM 1718 C C . TRP A 1 219 ? -32.658 1.160 -27.672 1.00 90.25 219 TRP A C 1
ATOM 1720 O O . TRP A 1 219 ? -31.515 1.266 -27.231 1.00 90.25 219 TRP A O 1
ATOM 1730 N N . LEU A 1 220 ? -33.535 2.164 -27.587 1.00 94.62 220 LEU A N 1
ATOM 1731 C CA . LEU A 1 220 ? -33.176 3.480 -27.057 1.00 94.62 220 LEU A CA 1
ATOM 1732 C C . LEU A 1 220 ? -32.751 3.405 -25.582 1.00 94.62 220 LEU A C 1
ATOM 1734 O O . LEU A 1 220 ? -31.774 4.037 -25.179 1.00 94.62 220 LEU A O 1
ATOM 1738 N N . LYS A 1 221 ? -33.444 2.596 -24.772 1.00 94.25 221 LYS A N 1
ATOM 1739 C CA . LYS A 1 221 ? -33.078 2.344 -23.372 1.00 94.25 221 LYS A CA 1
ATOM 1740 C C . LYS A 1 221 ? -31.711 1.671 -23.259 1.00 94.25 221 LYS A C 1
ATOM 1742 O O . LYS A 1 221 ? -30.924 2.070 -22.401 1.00 94.25 221 LYS A O 1
ATOM 1747 N N . TYR A 1 222 ? -31.428 0.685 -24.112 1.00 93.88 222 TYR A N 1
ATOM 1748 C CA . TYR A 1 222 ? -30.126 0.024 -24.164 1.00 93.88 222 TYR A CA 1
ATOM 1749 C C . TYR A 1 222 ? -29.008 1.013 -24.503 1.00 93.88 222 TYR A C 1
ATOM 1751 O O . TYR A 1 222 ? -28.054 1.134 -23.738 1.00 93.88 222 TYR A O 1
ATOM 1759 N N . MET A 1 223 ? -29.172 1.793 -25.575 1.00 94.50 223 MET A N 1
ATOM 1760 C CA . MET A 1 223 ? -28.188 2.791 -26.003 1.00 94.50 223 MET A CA 1
ATOM 1761 C C . MET A 1 223 ? -27.933 3.849 -24.927 1.00 94.50 223 MET A C 1
ATOM 1763 O O . MET A 1 223 ? -26.782 4.140 -24.609 1.00 94.50 223 MET A O 1
ATOM 1767 N N . ASN A 1 224 ? -28.985 4.363 -24.284 1.00 95.56 224 ASN A N 1
ATOM 1768 C CA . ASN A 1 224 ? -28.837 5.308 -23.176 1.00 95.56 224 ASN A CA 1
ATOM 1769 C C . ASN A 1 224 ? -28.078 4.698 -21.989 1.00 95.56 224 ASN A C 1
ATOM 1771 O O . ASN A 1 224 ? -27.236 5.362 -21.378 1.00 95.56 224 ASN A O 1
ATOM 1775 N N . ASN A 1 225 ? -28.357 3.435 -21.656 1.00 94.25 225 ASN A N 1
ATOM 1776 C CA . ASN A 1 225 ? -27.649 2.738 -20.588 1.00 94.25 225 ASN A CA 1
ATOM 1777 C C . ASN A 1 225 ? -26.176 2.498 -20.950 1.00 94.25 225 ASN A C 1
ATOM 1779 O O . ASN A 1 225 ? -25.307 2.741 -20.116 1.00 94.25 225 ASN A O 1
ATOM 1783 N N . TRP A 1 226 ? -25.884 2.103 -22.191 1.00 91.88 226 TRP A N 1
ATOM 1784 C CA . TRP A 1 226 ? -24.520 1.949 -22.698 1.00 91.88 226 TRP A CA 1
ATOM 1785 C C . TRP A 1 226 ? -23.742 3.263 -22.600 1.00 91.88 226 TRP A C 1
ATOM 1787 O O . TRP A 1 226 ? -22.651 3.301 -22.034 1.00 91.88 226 TRP A O 1
ATOM 1797 N N . THR A 1 227 ? -24.306 4.372 -23.091 1.00 94.81 227 THR A N 1
ATOM 1798 C CA . THR A 1 227 ? -23.661 5.692 -23.006 1.00 94.81 227 THR A CA 1
ATOM 1799 C C . THR A 1 227 ? -23.392 6.091 -21.556 1.00 94.81 227 THR A C 1
ATOM 1801 O O . THR A 1 227 ? -22.303 6.573 -21.238 1.00 94.81 227 THR A O 1
ATOM 1804 N N . ARG A 1 228 ? -24.347 5.846 -20.650 1.00 96.06 228 ARG A N 1
ATOM 1805 C CA . ARG A 1 228 ? -24.183 6.130 -19.218 1.00 96.06 228 ARG A CA 1
ATOM 1806 C C . ARG A 1 228 ? -23.089 5.273 -18.577 1.00 96.06 228 ARG A C 1
ATOM 1808 O O . ARG A 1 228 ? -22.307 5.792 -17.782 1.00 96.06 228 ARG A O 1
ATOM 1815 N N . GLN A 1 229 ? -23.010 3.988 -18.920 1.00 93.00 229 GLN A N 1
ATOM 1816 C CA . GLN A 1 229 ? -21.938 3.104 -18.457 1.00 93.00 229 GLN A CA 1
ATOM 1817 C C . GLN A 1 229 ? -20.572 3.576 -18.961 1.00 93.00 229 GLN A C 1
ATOM 1819 O O . GLN A 1 229 ? -19.643 3.685 -18.164 1.00 93.00 229 GLN A O 1
ATOM 1824 N N . GLY A 1 230 ? -20.468 3.963 -20.236 1.00 92.81 230 GLY A N 1
ATOM 1825 C CA . GLY A 1 230 ? -19.249 4.551 -20.793 1.00 92.81 230 GLY A CA 1
ATOM 1826 C C . GLY A 1 230 ? -18.799 5.797 -20.023 1.00 92.81 230 GLY A C 1
ATOM 1827 O O . GLY A 1 230 ? -17.649 5.884 -19.599 1.00 92.81 230 GLY A O 1
ATOM 1828 N N . GLN A 1 231 ? -19.716 6.729 -19.742 1.00 95.19 231 GLN A N 1
ATOM 1829 C CA . GLN A 1 231 ? -19.419 7.918 -18.931 1.00 95.19 231 GLN A CA 1
ATOM 1830 C C . GLN A 1 231 ? -18.951 7.563 -17.511 1.00 95.19 231 GLN A C 1
ATOM 1832 O O . GLN A 1 231 ? -18.007 8.171 -17.002 1.00 95.19 231 GLN A O 1
ATOM 1837 N N . PHE A 1 232 ? -19.580 6.574 -16.875 1.00 95.50 232 PHE A N 1
ATOM 1838 C CA . PHE A 1 232 ? -19.189 6.103 -15.547 1.00 95.50 232 PHE A CA 1
ATOM 1839 C C . PHE A 1 232 ? -17.778 5.497 -15.543 1.00 95.50 232 PHE A C 1
ATOM 1841 O O . PHE A 1 232 ? -16.971 5.819 -14.669 1.00 95.50 232 PHE A O 1
ATOM 1848 N N . ILE A 1 233 ? -17.451 4.669 -16.540 1.00 91.62 233 ILE A N 1
ATOM 1849 C CA . ILE A 1 233 ? -16.117 4.075 -16.692 1.00 91.62 233 ILE A CA 1
ATOM 1850 C C . ILE A 1 233 ? -15.069 5.171 -16.904 1.00 91.62 233 ILE A C 1
ATOM 1852 O O . ILE A 1 233 ? -14.046 5.166 -16.223 1.00 91.62 233 ILE A O 1
ATOM 1856 N N . VAL A 1 234 ? -15.341 6.160 -17.761 1.00 94.56 234 VAL A N 1
ATOM 1857 C CA . VAL A 1 234 ? -14.438 7.304 -17.978 1.00 94.56 234 VAL A CA 1
ATOM 1858 C C . VAL A 1 234 ? -14.167 8.051 -16.670 1.00 94.56 234 VAL A C 1
ATOM 1860 O O . VAL A 1 234 ? -13.010 8.307 -16.337 1.00 94.56 234 VAL A O 1
ATOM 1863 N N . GLN A 1 235 ? -15.202 8.363 -15.887 1.00 95.56 235 GLN A N 1
ATOM 1864 C CA . GLN A 1 235 ? -15.030 9.027 -14.589 1.00 95.56 235 GLN A CA 1
ATOM 1865 C C . GLN A 1 235 ? -14.210 8.174 -13.611 1.00 95.56 235 GLN A C 1
ATOM 1867 O O . GLN A 1 235 ? -13.326 8.696 -12.928 1.00 95.56 235 GLN A O 1
ATOM 1872 N N . LYS A 1 236 ? -14.453 6.858 -13.578 1.00 95.19 236 LYS A N 1
ATOM 1873 C CA . LYS A 1 236 ? -13.691 5.910 -12.756 1.00 95.19 236 LYS A CA 1
ATOM 1874 C C . LYS A 1 236 ? -12.213 5.872 -13.158 1.00 95.19 236 LYS A C 1
ATOM 1876 O O . LYS A 1 236 ? -11.351 5.943 -12.283 1.00 95.19 236 LYS A O 1
ATOM 1881 N N . LEU A 1 237 ? -11.913 5.807 -14.455 1.00 93.56 237 LEU A N 1
ATOM 1882 C CA . LEU A 1 237 ? -10.544 5.814 -14.978 1.00 93.56 237 LEU A CA 1
ATOM 1883 C C . LEU A 1 237 ? -9.831 7.140 -14.691 1.00 93.56 237 LEU A C 1
ATOM 1885 O O . LEU A 1 237 ? -8.673 7.136 -14.282 1.00 93.56 237 LEU A O 1
ATOM 1889 N N . LEU A 1 238 ? -10.519 8.277 -14.825 1.00 96.25 238 LEU A N 1
ATOM 1890 C CA . LEU A 1 238 ? -9.965 9.587 -14.472 1.00 96.25 238 LEU A CA 1
ATOM 1891 C C . LEU A 1 238 ? -9.624 9.684 -12.982 1.00 96.25 238 LEU A C 1
ATOM 1893 O O . LEU A 1 238 ? -8.552 10.178 -12.625 1.00 96.25 238 LEU A O 1
ATOM 1897 N N . LEU A 1 239 ? -10.507 9.191 -12.110 1.00 96.25 239 LEU A N 1
ATOM 1898 C CA . LEU A 1 239 ? -10.243 9.131 -10.676 1.00 96.25 239 LEU A CA 1
ATOM 1899 C C . LEU A 1 239 ? -9.033 8.237 -10.374 1.00 96.25 239 LEU A C 1
ATOM 1901 O O . LEU A 1 239 ? -8.167 8.629 -9.593 1.00 96.25 239 LEU A O 1
ATOM 1905 N N . HIS A 1 240 ? -8.949 7.071 -11.021 1.00 95.94 240 HIS A N 1
ATOM 1906 C CA . HIS A 1 240 ? -7.827 6.150 -10.863 1.00 95.94 240 HIS A CA 1
ATOM 1907 C C . HIS A 1 240 ? -6.506 6.788 -11.303 1.00 95.94 240 HIS A C 1
ATOM 1909 O O . HIS A 1 240 ? -5.576 6.861 -10.504 1.00 95.94 240 HIS A O 1
ATOM 1915 N N . LYS A 1 241 ? -6.466 7.377 -12.504 1.00 94.56 241 LYS A N 1
ATOM 1916 C CA . LYS A 1 241 ? -5.317 8.128 -13.027 1.00 94.56 241 LYS A CA 1
ATOM 1917 C C . LYS A 1 241 ? -4.865 9.231 -12.069 1.00 94.56 241 LYS A C 1
ATOM 1919 O O . LYS A 1 241 ? -3.671 9.402 -11.832 1.00 94.56 241 LYS A O 1
ATOM 1924 N N . ASN A 1 242 ? -5.804 9.994 -11.508 1.00 95.69 242 ASN A N 1
ATOM 1925 C CA . ASN A 1 242 ? -5.480 11.046 -10.543 1.00 95.69 242 ASN A CA 1
ATOM 1926 C C . ASN A 1 242 ? -4.899 10.467 -9.247 1.00 95.69 242 ASN A C 1
ATOM 1928 O O . ASN A 1 242 ? -3.927 11.008 -8.719 1.00 95.69 242 ASN A O 1
ATOM 1932 N N . ASN A 1 243 ? -5.453 9.359 -8.753 1.00 96.56 243 ASN A N 1
ATOM 1933 C CA . ASN A 1 243 ? -4.930 8.673 -7.579 1.00 96.56 243 ASN A CA 1
ATOM 1934 C C . ASN A 1 243 ? -3.511 8.133 -7.824 1.00 96.56 243 ASN A C 1
ATOM 1936 O O . ASN A 1 243 ? -2.621 8.382 -7.016 1.00 96.56 243 ASN A O 1
ATOM 1940 N N . GLU A 1 244 ? -3.271 7.480 -8.961 1.00 95.88 244 GLU A N 1
ATOM 1941 C CA . GLU A 1 244 ? -1.943 6.999 -9.358 1.00 95.88 244 GLU A CA 1
ATOM 1942 C C . GLU A 1 244 ? -0.935 8.137 -9.531 1.00 95.88 244 GLU A C 1
ATOM 1944 O O . GLU A 1 244 ? 0.210 8.046 -9.094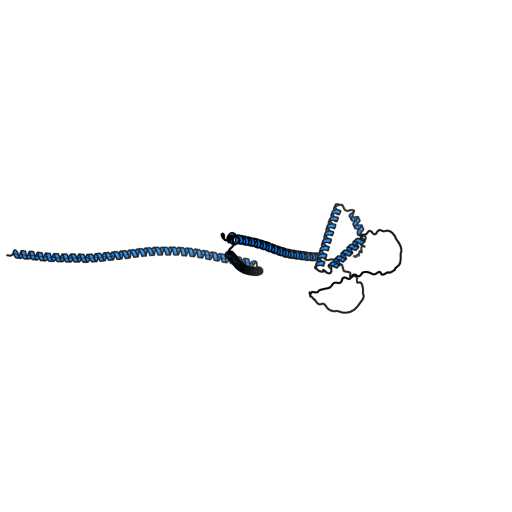 1.00 95.88 244 GLU A O 1
ATOM 1949 N N . ALA A 1 245 ? -1.350 9.267 -10.105 1.00 96.31 245 ALA A N 1
ATOM 1950 C CA . ALA A 1 245 ? -0.492 10.440 -10.202 1.00 96.31 245 ALA A CA 1
ATOM 1951 C C . ALA A 1 245 ? -0.102 10.972 -8.810 1.00 96.31 245 ALA A C 1
ATOM 1953 O O . ALA A 1 245 ? 1.045 11.375 -8.596 1.00 96.31 245 ALA A O 1
ATOM 1954 N N . ILE A 1 246 ? -1.031 10.958 -7.849 1.00 96.62 246 ILE A N 1
ATOM 1955 C CA . ILE A 1 246 ? -0.763 11.349 -6.460 1.00 96.62 246 ILE A CA 1
ATOM 1956 C C . ILE A 1 246 ? 0.191 10.353 -5.791 1.00 96.62 246 ILE A C 1
ATOM 1958 O O . ILE A 1 246 ? 1.152 10.785 -5.150 1.00 96.62 246 ILE A O 1
ATOM 1962 N N . THR A 1 247 ? -0.029 9.042 -5.930 1.00 96.88 247 THR A N 1
ATOM 1963 C CA . THR A 1 247 ? 0.858 8.025 -5.338 1.00 96.88 247 THR A CA 1
ATOM 1964 C C . THR A 1 247 ? 2.254 8.092 -5.946 1.00 96.88 247 THR A C 1
ATOM 1966 O O . THR A 1 247 ? 3.233 8.097 -5.205 1.00 96.88 247 THR A O 1
ATOM 1969 N N . LEU A 1 248 ? 2.368 8.265 -7.262 1.00 96.88 248 LEU A N 1
ATOM 1970 C CA . LEU A 1 248 ? 3.641 8.430 -7.956 1.00 96.88 248 LEU A CA 1
ATOM 1971 C C . LEU A 1 248 ? 4.386 9.685 -7.487 1.00 96.88 248 LEU A C 1
ATOM 1973 O O . LEU A 1 248 ? 5.592 9.625 -7.251 1.00 96.88 248 LEU A O 1
ATOM 1977 N N . ARG A 1 249 ? 3.695 10.818 -7.295 1.00 96.38 249 ARG A N 1
ATOM 1978 C CA . ARG A 1 249 ? 4.309 12.032 -6.720 1.00 96.38 249 ARG A CA 1
ATOM 1979 C C . ARG A 1 249 ? 4.809 11.795 -5.296 1.00 96.38 249 ARG A C 1
ATOM 1981 O O . ARG A 1 249 ? 5.935 12.180 -4.990 1.00 96.38 249 ARG A O 1
ATOM 1988 N N . LYS A 1 250 ? 4.013 11.133 -4.451 1.00 96.56 250 LYS A N 1
ATOM 1989 C CA . LYS A 1 250 ? 4.416 10.771 -3.082 1.00 96.56 250 LYS A CA 1
ATOM 1990 C C . LYS A 1 250 ? 5.649 9.869 -3.090 1.00 96.56 250 LYS A C 1
ATOM 1992 O O . LYS A 1 250 ? 6.613 10.166 -2.398 1.00 96.56 250 LYS A O 1
ATOM 1997 N N . LEU A 1 251 ? 5.657 8.823 -3.917 1.00 96.31 251 LEU A N 1
ATOM 1998 C CA . LEU A 1 251 ? 6.790 7.905 -4.044 1.00 96.31 251 LEU A CA 1
ATOM 1999 C C . LEU A 1 251 ? 8.050 8.611 -4.547 1.00 96.31 251 LEU A C 1
ATOM 2001 O O . LEU A 1 251 ? 9.126 8.372 -4.011 1.00 96.31 251 LEU A O 1
ATOM 2005 N N . LYS A 1 252 ? 7.927 9.520 -5.520 1.00 95.88 252 LYS A N 1
ATOM 2006 C CA . LYS A 1 252 ? 9.053 10.350 -5.971 1.00 95.88 252 LYS A CA 1
ATOM 2007 C C . LYS A 1 252 ? 9.583 11.261 -4.861 1.00 95.88 252 LYS A C 1
ATOM 2009 O O . LYS A 1 252 ? 10.797 11.389 -4.745 1.00 95.88 252 LYS A O 1
ATOM 2014 N N . SER A 1 253 ? 8.709 11.858 -4.042 1.00 94.94 253 SER A N 1
ATOM 2015 C CA . SER A 1 253 ? 9.129 12.650 -2.872 1.00 94.94 253 SER A CA 1
ATOM 2016 C C . SER A 1 253 ? 9.900 11.788 -1.881 1.00 94.94 253 SER A C 1
ATOM 2018 O O . SER A 1 253 ? 11.030 12.118 -1.543 1.00 94.94 253 SER A O 1
ATOM 2020 N N . VAL A 1 254 ? 9.345 10.629 -1.512 1.00 95.12 254 VAL A N 1
ATOM 2021 C CA . VAL A 1 254 ? 9.992 9.679 -0.596 1.00 95.12 254 VAL A CA 1
ATOM 2022 C C . VAL A 1 254 ? 11.330 9.199 -1.152 1.00 95.12 254 VAL A C 1
ATOM 2024 O O . VAL A 1 254 ? 12.293 9.084 -0.405 1.00 95.12 254 VAL A O 1
ATOM 2027 N N . LEU A 1 255 ? 11.424 8.927 -2.456 1.00 94.88 255 LEU A N 1
ATOM 2028 C CA . LEU A 1 255 ? 12.681 8.531 -3.092 1.00 94.88 255 LEU A CA 1
ATOM 2029 C C . LEU A 1 255 ? 13.714 9.655 -3.006 1.00 94.88 255 LEU A C 1
ATOM 2031 O O . LEU A 1 255 ? 14.855 9.389 -2.645 1.00 94.88 255 LEU A O 1
ATOM 2035 N N . LYS A 1 256 ? 13.316 10.900 -3.284 1.00 93.62 256 LYS A N 1
ATOM 2036 C CA . LYS A 1 256 ? 14.202 12.065 -3.187 1.00 93.62 256 LYS A CA 1
ATOM 2037 C C . LYS A 1 256 ? 14.672 12.296 -1.751 1.00 93.62 256 LYS A C 1
ATOM 2039 O O . LYS A 1 256 ? 15.858 12.493 -1.528 1.00 93.62 256 LYS A O 1
ATOM 2044 N N . GLU A 1 257 ? 13.763 12.225 -0.784 1.00 90.25 257 GLU A N 1
ATOM 2045 C CA . GLU A 1 257 ? 14.089 12.306 0.641 1.00 90.25 257 GLU A CA 1
ATOM 2046 C C . GLU A 1 257 ? 15.048 11.186 1.043 1.00 90.25 257 GLU A C 1
ATOM 2048 O O . GLU A 1 257 ? 16.063 11.451 1.673 1.00 90.25 257 GLU A O 1
ATOM 2053 N N . ARG A 1 258 ? 14.794 9.945 0.614 1.00 89.31 258 ARG A N 1
ATOM 2054 C CA . ARG A 1 258 ? 15.697 8.815 0.863 1.00 89.31 258 ARG A CA 1
ATOM 2055 C C . ARG A 1 258 ? 17.055 8.981 0.203 1.00 89.31 258 ARG A C 1
ATOM 2057 O O . ARG A 1 258 ? 18.033 8.548 0.788 1.00 89.31 258 ARG A O 1
ATOM 2064 N N . GLN A 1 259 ? 17.128 9.581 -0.980 1.00 89.38 259 GLN A N 1
ATOM 2065 C CA . GLN A 1 259 ? 18.397 9.849 -1.651 1.00 89.38 259 GLN A CA 1
ATOM 2066 C C . GLN A 1 259 ? 19.208 10.908 -0.894 1.00 89.38 259 GLN A C 1
ATOM 2068 O O . GLN A 1 259 ? 20.389 10.694 -0.654 1.00 89.38 259 GLN A O 1
ATOM 2073 N N . LEU A 1 260 ? 18.562 11.990 -0.445 1.00 86.62 260 LEU A N 1
ATOM 2074 C CA . LEU A 1 260 ? 19.192 13.011 0.402 1.00 86.62 260 LEU A CA 1
ATOM 2075 C C . LEU A 1 260 ? 19.617 12.445 1.762 1.00 86.62 260 LEU A C 1
ATOM 2077 O O . LEU A 1 260 ? 20.673 12.791 2.280 1.00 86.62 260 LEU A O 1
ATOM 2081 N N . LEU A 1 261 ? 18.803 11.565 2.346 1.00 81.19 261 LEU A N 1
ATOM 2082 C CA . LEU A 1 261 ? 19.164 10.837 3.558 1.00 81.19 261 LEU A CA 1
ATOM 2083 C C . LEU A 1 261 ? 20.350 9.903 3.293 1.00 81.19 261 LEU A C 1
ATOM 2085 O O . LEU A 1 261 ? 21.296 9.912 4.060 1.00 81.19 261 LEU A O 1
ATOM 2089 N N . ALA A 1 262 ? 20.352 9.140 2.201 1.00 83.00 262 ALA A N 1
ATOM 2090 C CA . ALA A 1 262 ? 21.450 8.233 1.870 1.00 83.00 262 ALA A CA 1
ATOM 2091 C C . ALA A 1 262 ? 22.779 8.966 1.626 1.00 83.00 262 ALA A C 1
ATOM 2093 O O . ALA A 1 262 ? 23.828 8.419 1.940 1.00 83.00 262 ALA A O 1
ATOM 2094 N N . GLU A 1 263 ? 22.737 10.188 1.093 1.00 80.88 263 GLU A N 1
ATOM 2095 C CA . GLU A 1 263 ? 23.919 11.044 0.935 1.00 80.88 263 GLU A CA 1
ATOM 2096 C C . GLU A 1 263 ? 24.440 11.577 2.280 1.00 80.88 263 GLU A C 1
ATOM 2098 O O . GLU A 1 263 ? 25.647 11.704 2.463 1.00 80.88 263 GLU A O 1
ATOM 2103 N N . ASN A 1 264 ? 23.543 11.849 3.232 1.00 73.50 264 ASN A N 1
ATOM 2104 C CA . ASN A 1 264 ? 23.886 12.478 4.511 1.00 73.50 264 ASN A CA 1
ATOM 2105 C C . ASN A 1 264 ? 24.076 11.501 5.682 1.00 73.50 264 ASN A C 1
ATOM 2107 O O . ASN A 1 264 ? 24.541 11.926 6.739 1.00 73.50 264 ASN A O 1
ATOM 2111 N N . ILE A 1 265 ? 23.695 10.228 5.542 1.00 74.44 265 ILE A N 1
ATOM 2112 C CA . ILE A 1 265 ? 23.767 9.264 6.642 1.00 74.44 265 ILE A CA 1
ATOM 2113 C C . ILE A 1 265 ? 25.136 8.584 6.686 1.00 74.44 265 ILE A C 1
ATOM 2115 O O . ILE A 1 265 ? 25.538 7.880 5.757 1.00 74.44 265 ILE A O 1
ATOM 2119 N N . HIS A 1 266 ? 25.791 8.698 7.839 1.00 78.19 266 HIS A N 1
ATOM 2120 C CA . HIS A 1 266 ? 26.987 7.940 8.180 1.00 78.19 266 HIS A CA 1
ATOM 2121 C C . HIS A 1 266 ? 26.624 6.744 9.073 1.00 78.19 266 HIS A C 1
ATOM 2123 O O . HIS A 1 266 ? 25.634 6.764 9.802 1.00 78.19 266 HIS A O 1
ATOM 2129 N N . ALA A 1 267 ? 27.448 5.690 9.073 1.00 78.06 267 ALA A N 1
ATOM 2130 C CA . ALA A 1 267 ? 27.217 4.498 9.905 1.00 78.06 267 ALA A CA 1
ATOM 2131 C C . ALA A 1 267 ? 27.056 4.825 11.408 1.00 78.06 267 ALA A C 1
ATOM 2133 O O . ALA A 1 267 ? 26.280 4.177 12.105 1.00 78.06 267 ALA A O 1
ATOM 2134 N N . VAL A 1 268 ? 27.730 5.879 11.878 1.00 79.69 268 VAL A N 1
ATOM 2135 C CA . VAL A 1 268 ? 27.672 6.361 13.267 1.00 79.69 268 VAL A CA 1
ATOM 2136 C C . VAL A 1 268 ? 26.276 6.881 13.646 1.00 79.69 268 VAL A C 1
ATOM 2138 O O . VAL A 1 268 ? 25.827 6.657 14.771 1.00 79.69 268 VAL A O 1
ATOM 2141 N N . ASP A 1 269 ? 25.546 7.496 12.710 1.00 85.12 269 ASP A N 1
ATOM 2142 C CA . ASP A 1 269 ? 24.198 8.024 12.962 1.00 85.12 269 ASP A CA 1
ATOM 2143 C C . ASP A 1 269 ? 23.194 6.889 13.227 1.00 85.12 269 ASP A C 1
ATOM 2145 O O . ASP A 1 269 ? 22.290 7.012 14.059 1.00 85.12 269 ASP A O 1
ATOM 2149 N N . PHE A 1 270 ? 23.371 5.743 12.558 1.00 84.56 270 PHE A N 1
ATOM 2150 C CA . PHE A 1 270 ? 22.541 4.557 12.781 1.00 84.56 270 PHE A CA 1
ATOM 2151 C C . PHE A 1 270 ? 22.770 3.935 14.159 1.00 84.56 270 PHE A C 1
ATOM 2153 O O . PHE A 1 270 ? 21.806 3.513 14.810 1.00 84.56 270 PHE A O 1
ATOM 2160 N N . ASP A 1 271 ? 24.016 3.902 14.630 1.00 87.75 271 ASP A N 1
ATOM 2161 C CA . ASP A 1 271 ? 24.338 3.408 15.968 1.00 87.75 271 ASP A CA 1
ATOM 2162 C C . ASP A 1 271 ? 23.758 4.332 17.045 1.00 87.75 271 ASP A C 1
ATOM 2164 O O . ASP A 1 271 ? 23.123 3.851 17.992 1.00 87.75 271 ASP A O 1
ATOM 2168 N N . GLN A 1 272 ? 23.863 5.653 16.861 1.00 90.62 272 GLN A N 1
ATOM 2169 C CA . GLN A 1 272 ? 23.242 6.629 17.757 1.00 90.62 272 GLN A CA 1
ATOM 2170 C C . GLN A 1 272 ? 21.715 6.466 17.803 1.00 90.62 272 GLN A C 1
ATOM 2172 O O . GLN A 1 272 ? 21.146 6.322 18.888 1.00 90.62 272 GLN A O 1
ATOM 2177 N N . LEU A 1 273 ? 21.045 6.393 16.647 1.00 89.94 273 LEU A N 1
ATOM 2178 C CA . LEU A 1 273 ? 19.597 6.161 16.578 1.00 89.94 273 LEU A CA 1
ATOM 2179 C C . LEU A 1 273 ? 19.187 4.832 17.219 1.00 89.94 273 LEU A C 1
ATOM 2181 O O . LEU A 1 273 ? 18.115 4.727 17.820 1.00 89.94 273 LEU A O 1
ATOM 2185 N N . THR A 1 274 ? 20.025 3.803 17.114 1.00 93.12 274 THR A N 1
ATOM 2186 C CA . THR A 1 274 ? 19.770 2.501 17.738 1.00 93.12 274 THR A CA 1
ATOM 2187 C C . THR A 1 274 ? 19.856 2.591 19.260 1.00 93.12 274 THR A C 1
ATOM 2189 O O . THR A 1 274 ? 19.012 2.022 19.959 1.00 93.12 274 THR A O 1
ATOM 2192 N N . ILE A 1 275 ? 20.840 3.321 19.790 1.00 93.62 275 ILE A N 1
ATOM 2193 C CA . ILE A 1 275 ? 20.984 3.570 21.230 1.00 93.62 275 ILE A CA 1
ATOM 2194 C C . ILE A 1 275 ? 19.803 4.399 21.748 1.00 93.62 275 ILE A C 1
ATOM 2196 O O . ILE A 1 275 ? 19.182 4.028 22.749 1.00 93.62 275 ILE A O 1
ATOM 2200 N N . GLU A 1 276 ? 19.441 5.475 21.050 1.00 95.19 276 GLU A N 1
ATOM 2201 C CA . GLU A 1 276 ? 18.319 6.339 21.422 1.00 95.19 276 GLU A CA 1
ATOM 2202 C C . GLU A 1 276 ? 16.989 5.585 21.404 1.00 95.19 276 GLU A C 1
ATOM 2204 O O . GLU A 1 276 ? 16.244 5.633 22.385 1.00 95.19 276 GLU A O 1
ATOM 2209 N N . ASN A 1 277 ? 16.713 4.802 20.357 1.00 95.38 277 ASN A N 1
ATOM 2210 C CA . ASN A 1 277 ? 15.508 3.974 20.294 1.00 95.38 277 ASN A CA 1
ATOM 2211 C C . ASN A 1 277 ? 15.459 2.932 21.412 1.00 95.38 277 ASN A C 1
ATOM 2213 O O . ASN A 1 277 ? 14.401 2.727 22.009 1.00 95.38 277 ASN A O 1
ATOM 2217 N N . LYS A 1 278 ? 16.588 2.287 21.737 1.00 96.25 278 LYS A N 1
ATOM 2218 C CA . LYS A 1 278 ? 16.659 1.366 22.881 1.00 96.25 278 LYS A CA 1
ATOM 2219 C C . LYS A 1 278 ? 16.319 2.090 24.188 1.00 96.25 278 LYS A C 1
ATOM 2221 O O . LYS A 1 278 ? 15.505 1.582 24.954 1.00 96.25 278 LYS A O 1
ATOM 2226 N N . ASN A 1 279 ? 16.865 3.284 24.415 1.00 96.19 279 ASN A N 1
ATOM 2227 C CA . ASN A 1 279 ? 16.589 4.093 25.608 1.00 96.19 279 ASN A CA 1
ATOM 2228 C C . ASN A 1 279 ? 15.130 4.591 25.676 1.00 96.19 279 ASN A C 1
ATOM 2230 O O . ASN A 1 279 ? 14.504 4.601 26.734 1.00 96.19 279 ASN A O 1
ATOM 2234 N N . LEU A 1 280 ? 14.545 4.998 24.549 1.00 96.56 280 LEU A N 1
ATOM 2235 C CA . LEU A 1 280 ? 13.138 5.397 24.502 1.00 96.56 280 LEU A CA 1
ATOM 2236 C C . LEU A 1 280 ? 12.216 4.205 24.759 1.00 96.56 280 LEU A C 1
ATOM 2238 O O . LEU A 1 280 ? 11.258 4.323 25.521 1.00 96.56 280 LEU A O 1
ATOM 2242 N N . LYS A 1 281 ? 12.534 3.038 24.195 1.00 96.69 281 LYS A N 1
ATOM 2243 C CA . LYS A 1 281 ? 11.765 1.812 24.407 1.00 96.69 281 LYS A CA 1
ATOM 2244 C C . LYS A 1 281 ? 11.790 1.366 25.868 1.00 96.69 281 LYS A C 1
ATOM 2246 O O . LYS A 1 281 ? 10.733 1.080 26.423 1.00 96.69 281 LYS A O 1
ATOM 2251 N N . THR A 1 282 ? 12.947 1.406 26.531 1.00 96.94 282 THR A N 1
ATOM 2252 C CA . THR A 1 282 ? 13.027 1.092 27.968 1.00 96.94 282 THR A CA 1
ATOM 2253 C C . THR A 1 282 ? 12.218 2.076 28.815 1.00 96.94 282 THR A C 1
ATOM 2255 O O . THR A 1 282 ? 11.502 1.648 29.722 1.00 96.94 282 THR A O 1
ATOM 2258 N N . LYS A 1 283 ? 12.243 3.379 28.498 1.00 97.12 283 LYS A N 1
ATOM 2259 C CA . LYS A 1 283 ? 11.395 4.384 29.167 1.00 97.12 283 LYS A CA 1
ATOM 2260 C C . LYS A 1 283 ? 9.902 4.125 28.947 1.00 97.12 283 LYS A C 1
ATOM 2262 O O . LYS A 1 283 ? 9.122 4.232 29.895 1.00 97.12 283 LYS A O 1
ATOM 2267 N N . ILE A 1 284 ? 9.493 3.764 27.730 1.00 96.88 284 ILE A N 1
ATOM 2268 C CA . ILE A 1 284 ? 8.101 3.403 27.414 1.00 96.88 284 ILE A CA 1
ATOM 2269 C C . ILE A 1 284 ? 7.675 2.168 28.210 1.00 96.88 284 ILE A C 1
ATOM 2271 O O . ILE A 1 284 ? 6.590 2.165 28.793 1.00 96.88 284 ILE A O 1
ATOM 2275 N N . ASP A 1 285 ? 8.527 1.148 28.296 1.00 97.19 285 ASP A N 1
ATOM 2276 C CA . ASP A 1 285 ? 8.237 -0.070 29.051 1.00 97.19 285 ASP A CA 1
ATOM 2277 C C . ASP A 1 285 ? 8.104 0.212 30.553 1.00 97.19 285 ASP A C 1
ATOM 2279 O O . ASP A 1 285 ? 7.179 -0.288 31.199 1.00 97.19 285 ASP A O 1
ATOM 2283 N N . GLN A 1 286 ? 8.966 1.066 31.115 1.00 97.31 286 GLN A N 1
ATOM 2284 C CA . GLN A 1 286 ? 8.868 1.516 32.509 1.00 97.31 286 GLN A CA 1
ATOM 2285 C C . GLN A 1 286 ? 7.555 2.263 32.776 1.00 97.31 286 GLN A C 1
ATOM 2287 O O . GLN A 1 286 ? 6.826 1.924 33.710 1.00 97.31 286 GLN A O 1
ATOM 2292 N N . ARG A 1 287 ? 7.206 3.243 31.932 1.00 97.06 287 ARG A N 1
ATOM 2293 C CA . ARG A 1 287 ? 5.941 3.988 32.058 1.00 97.06 287 ARG A CA 1
ATOM 2294 C C . ARG A 1 287 ? 4.730 3.076 31.880 1.00 97.06 287 ARG A C 1
ATOM 2296 O O . ARG A 1 287 ? 3.757 3.208 32.614 1.00 97.06 287 ARG A O 1
ATOM 2303 N N . SER A 1 288 ? 4.803 2.111 30.970 1.00 96.31 288 SER A N 1
ATOM 2304 C CA . SER A 1 288 ? 3.737 1.132 30.748 1.00 96.31 288 SER A CA 1
ATOM 2305 C C . SER A 1 288 ? 3.538 0.210 31.950 1.00 96.31 288 SER A C 1
ATOM 2307 O O . SER A 1 288 ? 2.396 -0.078 32.309 1.00 96.31 288 SER A O 1
ATOM 2309 N N . LYS A 1 289 ? 4.620 -0.233 32.607 1.00 96.94 289 LYS A N 1
ATOM 2310 C CA . LYS A 1 289 ? 4.541 -0.980 33.875 1.00 96.94 289 LYS A CA 1
ATOM 2311 C C . LYS A 1 289 ? 3.871 -0.143 34.964 1.00 96.94 289 LYS A C 1
ATOM 2313 O O . LYS A 1 289 ? 2.906 -0.609 35.562 1.00 96.94 289 LYS A O 1
ATOM 2318 N N . PHE A 1 290 ? 4.285 1.112 35.119 1.00 97.06 290 PHE A N 1
ATOM 2319 C CA . PHE A 1 290 ? 3.688 2.030 36.088 1.00 97.06 290 PHE A CA 1
ATOM 2320 C C . PHE A 1 290 ? 2.188 2.268 35.833 1.00 97.06 290 PHE A C 1
ATOM 2322 O O . PHE A 1 290 ? 1.374 2.196 36.749 1.00 97.06 290 PHE A O 1
ATOM 2329 N N . VAL A 1 291 ? 1.779 2.462 34.574 1.00 97.19 291 VAL A N 1
ATOM 2330 C CA . VAL A 1 291 ? 0.355 2.588 34.212 1.00 97.19 291 VAL A CA 1
ATOM 2331 C C . VAL A 1 291 ? -0.420 1.305 34.522 1.00 97.19 291 VAL A C 1
ATOM 2333 O O . VAL A 1 291 ? -1.561 1.377 34.976 1.00 97.19 291 VAL A O 1
ATOM 2336 N N . LYS A 1 292 ? 0.167 0.123 34.299 1.00 96.88 292 LYS A N 1
ATOM 2337 C CA . LYS A 1 292 ? -0.468 -1.154 34.666 1.00 96.88 292 LYS A CA 1
ATOM 2338 C C . LYS A 1 292 ? -0.665 -1.269 36.179 1.00 96.88 292 LYS A C 1
ATOM 2340 O O . LYS A 1 292 ? -1.727 -1.712 36.606 1.00 96.88 292 LYS A O 1
ATOM 2345 N N . GLU A 1 293 ? 0.316 -0.862 36.977 1.00 96.94 293 GLU A N 1
ATOM 2346 C CA . GLU A 1 293 ? 0.213 -0.841 38.442 1.00 96.94 293 GLU A CA 1
ATOM 2347 C C . GLU A 1 293 ? -0.853 0.147 38.922 1.00 96.94 293 GLU A C 1
ATOM 2349 O O . GLU A 1 293 ? -1.734 -0.234 39.692 1.00 96.94 293 GLU A O 1
ATOM 2354 N N . LEU A 1 294 ? -0.871 1.368 38.380 1.00 97.06 294 LEU A N 1
ATOM 2355 C CA . LEU A 1 294 ? -1.916 2.351 38.671 1.00 97.06 294 LEU A CA 1
ATOM 2356 C C . LEU A 1 294 ? -3.313 1.844 38.300 1.00 97.06 294 LEU A C 1
ATOM 2358 O O . LEU A 1 294 ? -4.256 2.038 39.062 1.00 97.06 294 LEU A O 1
ATOM 2362 N N . LYS A 1 295 ? -3.466 1.154 37.163 1.00 97.38 295 LYS A N 1
ATOM 2363 C CA . LYS A 1 295 ? -4.747 0.540 36.779 1.00 97.38 295 LYS A CA 1
ATOM 2364 C C . LYS A 1 295 ? -5.193 -0.531 37.774 1.00 97.38 295 LYS A C 1
ATOM 2366 O O . LYS A 1 295 ? -6.380 -0.588 38.085 1.00 97.38 295 LYS A O 1
ATOM 2371 N N . LYS A 1 296 ? -4.271 -1.352 38.289 1.00 96.50 296 LYS A N 1
ATOM 2372 C CA . LYS A 1 296 ? -4.580 -2.341 39.337 1.00 96.50 296 LYS A CA 1
ATOM 2373 C C . LYS A 1 296 ? -5.029 -1.659 40.629 1.00 96.50 296 LYS A C 1
ATOM 2375 O O . LYS A 1 296 ? -6.056 -2.046 41.176 1.00 96.50 296 LYS A O 1
ATOM 2380 N N . LEU A 1 297 ? -4.309 -0.625 41.070 1.00 96.81 297 LEU A N 1
ATOM 2381 C CA . LEU A 1 297 ? -4.668 0.154 42.260 1.00 96.81 297 LEU A CA 1
ATOM 2382 C C . LEU A 1 297 ? -6.032 0.832 42.106 1.00 96.81 297 LEU A C 1
ATOM 2384 O O . LEU A 1 297 ? -6.862 0.736 43.002 1.00 96.81 297 LEU A O 1
ATOM 2388 N N . ASN A 1 298 ? -6.300 1.448 40.952 1.00 96.75 298 ASN A N 1
ATOM 2389 C CA . ASN A 1 298 ? -7.589 2.077 40.670 1.00 96.75 298 ASN A CA 1
ATOM 2390 C C . ASN A 1 298 ? -8.731 1.049 40.615 1.00 96.75 298 ASN A C 1
ATOM 2392 O O . ASN A 1 298 ? -9.819 1.298 41.126 1.00 96.75 298 ASN A O 1
ATOM 2396 N N . GLY A 1 299 ? -8.483 -0.131 40.037 1.00 97.06 299 GLY A N 1
ATOM 2397 C CA . GLY A 1 299 ? -9.434 -1.243 40.054 1.00 97.06 299 GLY A CA 1
ATOM 2398 C C . GLY A 1 299 ? -9.759 -1.699 41.477 1.00 97.06 299 GLY A C 1
ATOM 2399 O O . GLY A 1 299 ? -10.929 -1.828 41.827 1.00 97.06 299 GLY A O 1
ATOM 2400 N N . TRP A 1 300 ? -8.740 -1.873 42.319 1.00 96.56 300 TRP A N 1
ATOM 2401 C CA . TRP A 1 300 ? -8.913 -2.243 43.724 1.00 96.56 300 TRP A CA 1
ATOM 2402 C C . TRP A 1 300 ? -9.661 -1.169 44.527 1.00 96.56 300 TRP A C 1
ATOM 2404 O O . TRP A 1 300 ? -10.619 -1.486 45.231 1.00 96.56 300 TRP A O 1
ATOM 2414 N N . ALA A 1 301 ? -9.299 0.106 44.357 1.00 96.31 301 ALA A N 1
ATOM 2415 C CA . ALA A 1 301 ? -9.995 1.227 44.985 1.00 96.31 301 ALA A CA 1
ATOM 2416 C C . ALA A 1 301 ? -11.476 1.283 44.572 1.00 96.31 301 ALA A C 1
ATOM 2418 O O . ALA A 1 301 ? -12.344 1.434 45.428 1.00 96.31 301 ALA A O 1
ATOM 2419 N N . ASN A 1 302 ? -11.789 1.079 43.289 1.00 97.06 302 ASN A N 1
ATOM 2420 C CA . ASN A 1 302 ? -13.172 1.027 42.809 1.00 97.06 302 ASN A CA 1
ATOM 2421 C C . ASN A 1 302 ? -13.968 -0.139 43.405 1.00 97.06 302 ASN A C 1
ATOM 2423 O O . ASN A 1 302 ? -15.149 0.029 43.710 1.00 97.06 302 ASN A O 1
ATOM 2427 N N . VAL A 1 303 ? -13.345 -1.307 43.590 1.00 96.81 303 VAL A N 1
ATOM 2428 C CA . VAL A 1 303 ? -13.986 -2.448 44.262 1.00 96.81 303 VAL A CA 1
ATOM 2429 C C . VAL A 1 303 ? -14.313 -2.095 45.711 1.00 96.81 303 VAL A C 1
ATOM 2431 O O . VAL A 1 303 ? -15.443 -2.316 46.143 1.00 96.81 303 VAL A O 1
ATOM 2434 N N . ILE A 1 304 ? -13.374 -1.483 46.440 1.00 96.94 304 ILE A N 1
ATOM 2435 C CA . ILE A 1 304 ? -13.604 -1.033 47.820 1.00 96.94 304 ILE A CA 1
ATOM 2436 C C . ILE A 1 304 ? -14.733 -0.008 47.875 1.00 96.94 304 ILE A C 1
ATOM 2438 O O . ILE A 1 304 ? -15.675 -0.189 48.639 1.00 96.94 304 ILE A O 1
ATOM 2442 N N . LEU A 1 305 ? -14.679 1.030 47.038 1.00 96.38 305 LEU A N 1
ATOM 2443 C CA . LEU A 1 305 ? -15.706 2.072 46.993 1.00 96.38 305 LEU A CA 1
ATOM 2444 C C . LEU A 1 305 ? -17.084 1.501 46.653 1.00 96.38 305 LEU A C 1
ATOM 2446 O O . LEU A 1 305 ? -18.080 1.898 47.255 1.00 96.38 305 LEU A O 1
ATOM 2450 N N . SER A 1 306 ? -17.150 0.545 45.725 1.00 96.62 306 SER A N 1
ATOM 2451 C CA . SER A 1 306 ? -18.398 -0.139 45.382 1.00 96.62 306 SER A CA 1
ATOM 2452 C C . SER A 1 306 ? -18.931 -0.935 46.569 1.00 96.62 306 SER A C 1
ATOM 2454 O O . SER A 1 306 ? -20.114 -0.840 46.882 1.00 96.62 306 SER A O 1
ATOM 2456 N N . ASN A 1 307 ? -18.065 -1.665 47.274 1.00 96.44 307 ASN A N 1
ATOM 2457 C CA . ASN A 1 307 ? -18.460 -2.434 48.449 1.00 96.44 307 ASN A CA 1
ATOM 2458 C C . ASN A 1 307 ? -18.950 -1.523 49.588 1.00 96.44 307 ASN A C 1
ATOM 2460 O O . ASN A 1 307 ? -20.013 -1.758 50.158 1.00 96.44 307 ASN A O 1
ATOM 2464 N N . SER A 1 308 ? -18.238 -0.426 49.863 1.00 96.12 308 SER A N 1
ATOM 2465 C CA . SER A 1 308 ? -18.670 0.594 50.826 1.00 96.12 308 SER A CA 1
ATOM 2466 C C . SER A 1 308 ? -20.002 1.230 50.427 1.00 96.12 308 SER A C 1
ATOM 2468 O O . SER A 1 308 ? -20.857 1.437 51.283 1.00 96.12 308 SER A O 1
ATOM 2470 N N . ARG A 1 309 ? -20.224 1.496 49.134 1.00 97.31 309 ARG A N 1
ATOM 2471 C CA . ARG A 1 309 ? -21.508 1.997 48.626 1.00 97.31 309 ARG A CA 1
ATOM 2472 C C . ARG A 1 309 ? -22.639 1.000 48.868 1.00 97.31 309 ARG A C 1
ATOM 2474 O O . ARG A 1 309 ? -23.689 1.416 49.347 1.00 97.31 309 ARG A O 1
ATOM 2481 N N . TYR A 1 310 ? -22.439 -0.283 48.565 1.00 97.12 310 TYR A N 1
ATOM 2482 C CA . TYR A 1 310 ? -23.445 -1.320 48.824 1.00 97.12 310 TYR A CA 1
ATOM 2483 C C . TYR A 1 310 ? -23.759 -1.444 50.314 1.00 97.12 310 TYR A C 1
ATOM 2485 O O . TYR A 1 310 ? -24.928 -1.494 50.688 1.00 97.12 310 TYR A O 1
ATOM 2493 N N . PHE A 1 311 ? -22.733 -1.419 51.168 1.00 97.19 311 PHE A N 1
ATOM 2494 C CA . PHE A 1 311 ? -22.911 -1.435 52.617 1.00 97.19 311 PHE A CA 1
ATOM 2495 C C . PHE A 1 311 ? -23.740 -0.238 53.104 1.00 97.19 311 PHE A C 1
ATOM 2497 O O . PHE A 1 311 ? -24.722 -0.416 53.822 1.00 97.19 311 PHE A O 1
ATOM 2504 N N . LEU A 1 312 ? -23.402 0.978 52.660 1.00 96.50 312 LEU A N 1
ATOM 2505 C CA . LEU A 1 312 ? -24.158 2.188 52.997 1.00 96.50 312 LEU A CA 1
ATOM 2506 C C . LEU A 1 312 ? -25.594 2.144 52.467 1.00 96.50 312 LEU A C 1
ATOM 2508 O O . LEU A 1 312 ? -26.512 2.589 53.149 1.00 96.50 312 LEU A O 1
ATOM 2512 N N . GLN A 1 313 ? -25.805 1.595 51.273 1.00 96.50 313 GLN A N 1
ATOM 2513 C CA . GLN A 1 313 ? -27.136 1.443 50.697 1.00 96.50 313 GLN A CA 1
ATOM 2514 C C . GLN A 1 313 ? -27.989 0.440 51.485 1.00 96.50 313 GLN A C 1
ATOM 2516 O O . GLN A 1 313 ? -29.169 0.698 51.706 1.00 96.50 313 GLN A O 1
ATOM 2521 N N . SER A 1 314 ? -27.397 -0.659 51.962 1.00 96.00 314 SER A N 1
ATOM 2522 C CA . SER A 1 314 ? -28.071 -1.597 52.869 1.00 96.00 314 SER A CA 1
ATOM 2523 C C . SER A 1 314 ? -28.478 -0.904 54.167 1.00 96.00 314 SER A C 1
ATOM 2525 O O . SER A 1 314 ? -29.650 -0.924 54.523 1.00 96.00 314 SER A O 1
ATOM 2527 N N . GLN A 1 315 ? -27.545 -0.197 54.813 1.00 95.75 315 GLN A N 1
ATOM 2528 C CA . GLN A 1 315 ? -27.823 0.564 56.037 1.00 95.75 315 GLN A CA 1
ATOM 2529 C C . GLN A 1 315 ? -28.919 1.615 55.826 1.00 95.75 315 GLN A C 1
ATOM 2531 O O . GLN A 1 315 ? -29.776 1.819 56.682 1.00 95.75 315 GLN A O 1
ATOM 2536 N N . PHE A 1 316 ? -28.930 2.281 54.671 1.00 96.56 316 PHE A N 1
ATOM 2537 C CA . PHE A 1 316 ? -29.975 3.241 54.330 1.00 96.56 316 PHE A CA 1
ATOM 2538 C C . PHE A 1 316 ? -31.352 2.578 54.187 1.00 96.56 316 PHE A C 1
ATOM 2540 O O . PHE A 1 316 ? -32.351 3.128 54.659 1.00 96.56 316 PHE A O 1
ATOM 2547 N N . ASN A 1 317 ? -31.416 1.398 53.563 1.00 95.62 317 ASN A N 1
ATOM 2548 C CA . ASN A 1 317 ? -32.649 0.620 53.475 1.00 95.62 317 ASN A CA 1
ATOM 2549 C C . ASN A 1 317 ? -33.141 0.198 54.866 1.00 95.62 317 ASN A C 1
ATOM 2551 O O . ASN A 1 317 ? -34.319 0.391 55.163 1.00 95.62 317 ASN A O 1
ATOM 2555 N N . ASP A 1 318 ? -32.245 -0.277 55.734 1.00 95.50 318 ASP A N 1
ATOM 2556 C CA . ASP A 1 318 ? -32.571 -0.663 57.112 1.00 95.50 318 ASP A CA 1
ATOM 2557 C C . ASP A 1 318 ? -33.117 0.535 57.900 1.00 95.50 318 ASP A C 1
ATOM 2559 O O . ASP A 1 318 ? -34.188 0.459 58.499 1.00 95.50 318 ASP A O 1
ATOM 2563 N N . ILE A 1 319 ? -32.448 1.693 57.831 1.00 95.69 319 ILE A N 1
ATOM 2564 C CA . ILE A 1 319 ? -32.919 2.939 58.461 1.00 95.69 319 ILE A CA 1
ATOM 2565 C C . ILE A 1 319 ? -34.301 3.335 57.929 1.00 95.69 319 ILE A C 1
ATOM 2567 O O . ILE A 1 319 ? -35.148 3.799 58.694 1.00 95.69 319 ILE A O 1
ATOM 2571 N N . SER A 1 320 ? -34.547 3.167 56.630 1.00 95.50 320 SER A N 1
ATOM 2572 C CA . SER A 1 320 ? -35.833 3.506 56.013 1.00 95.50 320 SER A CA 1
ATOM 2573 C C . SER A 1 320 ? -36.950 2.575 56.502 1.00 95.50 320 SER A C 1
ATOM 2575 O O . SER A 1 320 ? -38.040 3.048 56.824 1.00 95.50 320 SER A O 1
ATOM 2577 N N . GLN A 1 321 ? -36.667 1.276 56.652 1.00 95.31 321 GLN A N 1
ATOM 2578 C CA . GLN A 1 321 ? -37.581 0.318 57.282 1.00 95.31 321 GLN A CA 1
ATOM 2579 C C . GLN A 1 321 ? -37.835 0.659 58.753 1.00 95.31 321 GLN A C 1
ATOM 2581 O O . GLN A 1 321 ? -38.985 0.680 59.186 1.00 95.31 321 GLN A O 1
ATOM 2586 N N . PHE A 1 322 ? -36.792 0.992 59.517 1.00 95.69 322 PHE A N 1
ATOM 2587 C CA . PHE A 1 322 ? -36.941 1.409 60.911 1.00 95.69 322 PHE A CA 1
ATOM 2588 C C . PHE A 1 322 ? -37.796 2.667 61.051 1.00 95.69 322 PHE A C 1
ATOM 2590 O O . PHE A 1 322 ? -38.624 2.734 61.957 1.00 95.69 322 PHE A O 1
ATOM 2597 N N . LYS A 1 323 ? -37.647 3.647 60.153 1.00 96.06 323 LYS A N 1
ATOM 2598 C CA . LYS A 1 323 ? -38.510 4.837 60.126 1.00 96.06 323 LYS A CA 1
ATOM 2599 C C . LYS A 1 323 ? -39.973 4.465 59.892 1.00 96.06 323 LYS A C 1
ATOM 2601 O O . LYS A 1 323 ? -40.820 4.912 60.657 1.00 96.06 323 LYS A O 1
ATOM 2606 N N . PHE A 1 324 ? -40.253 3.605 58.913 1.00 95.31 324 PHE A N 1
ATOM 2607 C CA . PHE A 1 324 ? -41.611 3.125 58.644 1.00 95.31 324 PHE A CA 1
ATOM 2608 C C . PHE A 1 324 ? -42.211 2.366 59.841 1.00 95.31 324 PHE A C 1
ATOM 2610 O O . PHE A 1 324 ? -43.351 2.608 60.233 1.00 95.31 324 PHE A O 1
ATOM 2617 N N . LEU A 1 325 ? -41.438 1.477 60.474 1.00 95.56 325 LEU A N 1
ATOM 2618 C CA . LEU A 1 325 ? -41.877 0.740 61.665 1.00 95.56 325 LEU A CA 1
ATOM 2619 C C . LEU A 1 325 ? -42.118 1.660 62.864 1.00 95.56 325 LEU A C 1
ATOM 2621 O O . LEU A 1 325 ? -43.058 1.440 63.633 1.00 95.56 325 LEU A O 1
ATOM 2625 N N . LYS A 1 326 ? -41.283 2.691 63.028 1.00 96.25 326 LYS A N 1
ATOM 2626 C CA . LYS A 1 326 ? -41.458 3.711 64.062 1.00 96.25 326 LYS A CA 1
ATOM 2627 C C . LYS A 1 326 ? -42.759 4.480 63.846 1.00 96.25 326 LYS A C 1
ATOM 2629 O O . LYS A 1 326 ? -43.541 4.577 64.783 1.00 96.25 326 LYS A O 1
ATOM 2634 N N . GLU A 1 327 ? -43.020 4.936 62.624 1.00 96.38 327 GLU A N 1
ATOM 2635 C CA . GLU A 1 327 ? -44.259 5.634 62.263 1.00 96.38 327 GLU A CA 1
ATOM 2636 C C . GLU A 1 327 ? -45.496 4.744 62.475 1.00 96.38 327 GLU A C 1
ATOM 2638 O O . GLU A 1 327 ? -46.480 5.166 63.080 1.00 96.38 327 GLU A O 1
ATOM 2643 N N . GLN A 1 328 ? -45.435 3.466 62.083 1.00 95.25 328 GLN A N 1
ATOM 2644 C CA . GLN A 1 328 ? -46.514 2.511 62.352 1.00 95.25 328 GLN A CA 1
ATOM 2645 C C . GLN A 1 328 ? -46.751 2.316 63.860 1.00 95.25 328 GLN A C 1
ATOM 2647 O O . GLN A 1 328 ? -47.897 2.221 64.305 1.00 95.25 328 GLN A O 1
ATOM 2652 N N . SER A 1 329 ? -45.678 2.244 64.649 1.00 95.12 329 SER A N 1
ATOM 2653 C CA . SER A 1 329 ? -45.761 2.089 66.105 1.00 95.12 329 SER A CA 1
ATOM 2654 C C . SER A 1 329 ? -46.314 3.344 66.779 1.00 95.12 329 SER A C 1
ATOM 2656 O O . SER A 1 329 ? -47.124 3.223 67.694 1.00 95.12 329 SER A O 1
ATOM 2658 N N . GLU A 1 330 ? -45.928 4.535 66.313 1.00 95.94 330 GLU A N 1
ATOM 2659 C CA . GLU A 1 330 ? -46.474 5.817 66.770 1.00 95.94 330 GLU A CA 1
ATOM 2660 C C . GLU A 1 330 ? -47.968 5.924 66.456 1.00 95.94 330 GLU A C 1
ATOM 2662 O O . GLU A 1 330 ? -48.741 6.200 67.370 1.00 95.94 330 GLU A O 1
ATOM 2667 N N . ASN A 1 331 ? -48.398 5.583 65.237 1.00 95.12 331 ASN A N 1
ATOM 2668 C CA . ASN A 1 331 ? -49.818 5.543 64.870 1.00 95.12 331 ASN A CA 1
ATOM 2669 C C . ASN A 1 331 ? -50.611 4.548 65.728 1.00 95.12 331 ASN A C 1
ATOM 2671 O O . ASN A 1 331 ? -51.717 4.848 66.179 1.00 95.12 331 ASN A O 1
ATOM 2675 N N . ARG A 1 332 ? -50.051 3.357 65.987 1.00 93.56 332 ARG A N 1
ATOM 2676 C CA . ARG A 1 332 ? -50.688 2.367 66.867 1.00 93.56 332 ARG A CA 1
ATOM 2677 C C . ARG A 1 332 ? -50.800 2.898 68.294 1.00 93.56 332 ARG A C 1
ATOM 2679 O O . ARG A 1 332 ? -51.843 2.719 68.914 1.00 93.56 332 ARG A O 1
ATOM 2686 N N . ARG A 1 333 ? -49.757 3.563 68.798 1.00 93.56 333 ARG A N 1
ATOM 2687 C CA . ARG A 1 333 ? -49.760 4.181 70.127 1.00 93.56 333 ARG A CA 1
ATOM 2688 C C . ARG A 1 333 ? -50.803 5.291 70.216 1.00 93.56 333 ARG A C 1
ATOM 2690 O O . ARG A 1 333 ? -51.586 5.280 71.150 1.00 93.56 333 ARG A O 1
ATOM 2697 N N . GLU A 1 334 ? -50.886 6.166 69.217 1.00 95.38 334 GLU A N 1
ATOM 2698 C CA . GLU A 1 334 ? -51.904 7.220 69.164 1.00 95.38 334 GLU A CA 1
ATOM 2699 C C . GLU A 1 334 ? -53.326 6.637 69.118 1.00 95.38 334 GLU A C 1
ATOM 2701 O O . GLU A 1 334 ? -54.241 7.165 69.748 1.00 95.38 334 GLU A O 1
ATOM 2706 N N . ASN A 1 335 ? -53.532 5.526 68.405 1.00 94.44 335 ASN A N 1
ATOM 2707 C CA . ASN A 1 335 ? -54.831 4.861 68.367 1.00 94.44 335 ASN A CA 1
ATOM 2708 C C . ASN A 1 335 ? -55.200 4.231 69.722 1.00 94.44 335 ASN A C 1
ATOM 2710 O O . ASN A 1 335 ? -56.331 4.393 70.174 1.00 94.44 335 ASN A O 1
ATOM 2714 N N . ILE A 1 336 ? -54.242 3.584 70.395 1.00 94.12 336 ILE A N 1
ATOM 2715 C CA . ILE A 1 336 ? -54.420 3.065 71.761 1.00 94.12 336 ILE A CA 1
ATOM 2716 C C . ILE A 1 336 ? -54.690 4.210 72.743 1.00 94.12 336 ILE A C 1
ATOM 2718 O O . ILE A 1 336 ? -55.575 4.085 73.582 1.00 94.12 336 ILE A O 1
ATOM 2722 N N . ASP A 1 337 ? -53.987 5.339 72.630 1.00 94.50 337 ASP A N 1
ATOM 2723 C CA . ASP A 1 337 ? -54.221 6.512 73.477 1.00 94.50 337 ASP A CA 1
ATOM 2724 C C . ASP A 1 337 ? -55.648 7.054 73.275 1.00 94.50 337 ASP A C 1
ATOM 2726 O O . ASP A 1 337 ? -56.349 7.337 74.247 1.00 94.50 337 ASP A O 1
ATOM 2730 N N . LYS A 1 338 ? -56.136 7.118 72.027 1.00 94.38 338 LYS A N 1
ATOM 2731 C CA . LYS A 1 338 ? -57.531 7.486 71.717 1.00 94.38 338 LYS A CA 1
ATOM 2732 C C . LYS A 1 338 ? -58.539 6.492 72.299 1.00 94.38 338 LYS A C 1
ATOM 2734 O O . LYS A 1 338 ? -59.567 6.915 72.823 1.00 94.38 338 LYS A O 1
ATOM 2739 N N . GLU A 1 339 ? -58.281 5.190 72.197 1.00 93.69 339 GLU A N 1
ATOM 2740 C CA . GLU A 1 339 ? -59.129 4.148 72.792 1.00 93.69 339 GLU A CA 1
ATOM 2741 C C . GLU A 1 339 ? -59.131 4.228 74.322 1.00 93.69 339 GLU A C 1
ATOM 2743 O O . GLU A 1 339 ? -60.197 4.179 74.926 1.00 93.69 339 GLU A O 1
ATOM 2748 N N . SER A 1 340 ? -57.972 4.446 74.943 1.00 91.50 340 SER A N 1
ATOM 2749 C CA . SER A 1 340 ? -57.827 4.643 76.387 1.00 91.50 340 SER A CA 1
ATOM 2750 C C . SER A 1 340 ? -58.654 5.832 76.876 1.00 91.50 340 SER A C 1
ATOM 2752 O O . SER A 1 340 ? -59.409 5.700 77.835 1.00 91.50 340 SER A O 1
ATOM 2754 N N . VAL A 1 341 ? -58.607 6.969 76.169 1.00 94.44 341 VAL A N 1
ATOM 2755 C CA . VAL A 1 341 ? -59.446 8.140 76.479 1.00 94.44 341 VAL A CA 1
ATOM 2756 C C . VAL A 1 341 ? -60.940 7.813 76.366 1.00 94.44 341 VAL A C 1
ATOM 2758 O O . VAL A 1 341 ? -61.713 8.219 77.232 1.00 94.44 341 VAL A O 1
ATOM 2761 N N . LYS A 1 342 ? -61.365 7.056 75.342 1.00 93.25 342 LYS A N 1
ATOM 2762 C CA . LYS A 1 342 ? -62.771 6.624 75.201 1.00 93.25 342 LYS A CA 1
ATOM 2763 C C . LYS A 1 342 ? -63.205 5.713 76.346 1.00 93.25 342 LYS A C 1
ATOM 2765 O O . LYS A 1 342 ? -64.228 5.977 76.966 1.00 93.25 342 LYS A O 1
ATOM 2770 N N . VAL A 1 343 ? -62.413 4.684 76.650 1.00 93.31 343 VAL A N 1
ATOM 2771 C CA . VAL A 1 343 ? -62.680 3.740 77.746 1.00 93.31 343 VAL A CA 1
ATOM 2772 C C . VAL A 1 343 ? -62.721 4.473 79.085 1.00 93.31 343 VAL A C 1
ATOM 2774 O O . VAL A 1 343 ? -63.594 4.207 79.905 1.00 93.31 343 VAL A O 1
ATOM 2777 N N . GLN A 1 344 ? -61.824 5.434 79.304 1.00 90.56 344 GLN A N 1
ATOM 2778 C CA . GLN A 1 344 ? -61.837 6.261 80.505 1.00 90.56 344 GLN A CA 1
ATOM 2779 C C . GLN A 1 344 ? -63.133 7.079 80.610 1.00 90.56 344 GLN A C 1
ATOM 2781 O O . GLN A 1 344 ? -63.738 7.108 81.681 1.00 90.56 344 GLN A O 1
ATOM 2786 N N . GLY A 1 345 ? -63.595 7.670 79.502 1.00 90.75 345 GLY A N 1
ATOM 2787 C CA . GLY A 1 345 ? -64.895 8.341 79.431 1.00 90.75 345 GLY A CA 1
ATOM 2788 C C . GLY A 1 345 ? -66.063 7.401 79.749 1.00 90.75 345 GLY A C 1
ATOM 2789 O O . GLY A 1 345 ? -66.916 7.733 80.567 1.00 90.75 345 GLY A O 1
ATOM 2790 N N . GLU A 1 346 ? -66.068 6.187 79.193 1.00 92.06 346 GLU A N 1
ATOM 2791 C CA . GLU A 1 346 ? -67.085 5.167 79.493 1.00 92.06 346 GLU A CA 1
ATOM 2792 C C . GLU A 1 346 ? -67.070 4.740 80.971 1.00 92.06 346 GLU A C 1
ATOM 2794 O O . GLU A 1 346 ? -68.128 4.552 81.577 1.00 92.06 346 GLU A O 1
ATOM 2799 N N . ILE A 1 347 ? -65.884 4.615 81.580 1.00 90.19 347 ILE A N 1
ATOM 2800 C CA . ILE A 1 347 ? -65.725 4.328 83.013 1.00 90.19 347 ILE A CA 1
ATOM 2801 C C . ILE A 1 347 ? -66.273 5.482 83.859 1.00 90.19 347 ILE A C 1
ATOM 2803 O O . ILE A 1 347 ? -66.924 5.233 84.874 1.00 90.19 347 ILE A O 1
ATOM 2807 N N . GLU A 1 348 ? -66.011 6.734 83.484 1.00 91.25 348 GLU A N 1
ATOM 2808 C CA . GLU A 1 348 ? -66.538 7.915 84.178 1.00 91.25 348 GLU A CA 1
ATOM 2809 C C . GLU A 1 348 ? -68.064 8.000 84.077 1.00 91.25 348 GLU A C 1
ATOM 2811 O O . GLU A 1 348 ? -68.731 8.179 85.100 1.00 91.25 348 GLU A O 1
ATOM 2816 N N . ASP A 1 349 ? -68.631 7.762 82.895 1.00 90.38 349 ASP A N 1
ATOM 2817 C CA . ASP A 1 349 ? -70.078 7.672 82.691 1.00 90.38 349 ASP A CA 1
ATOM 2818 C C . ASP A 1 349 ? -70.697 6.529 83.508 1.00 90.38 349 ASP A C 1
ATOM 2820 O O . ASP A 1 349 ? -71.746 6.697 84.139 1.00 90.38 349 ASP A O 1
ATOM 2824 N N . ALA A 1 350 ? -70.048 5.361 83.551 1.00 88.00 350 ALA A N 1
ATOM 2825 C CA . ALA A 1 350 ? -70.483 4.230 84.367 1.00 88.00 350 ALA A CA 1
ATOM 2826 C C . ALA A 1 350 ? -70.410 4.541 85.873 1.00 88.00 350 ALA A C 1
ATOM 2828 O O . ALA A 1 350 ? -71.341 4.211 86.612 1.00 88.00 350 ALA A O 1
ATOM 2829 N N . LYS A 1 351 ? -69.351 5.220 86.336 1.00 88.44 351 LYS A N 1
ATOM 2830 C CA . LYS A 1 351 ? -69.229 5.702 87.723 1.00 88.44 351 LYS A CA 1
ATOM 2831 C C . LYS A 1 351 ? -70.329 6.698 88.064 1.00 88.44 351 LYS A C 1
ATOM 2833 O O . LYS A 1 351 ? -70.927 6.589 89.132 1.00 88.44 351 LYS A O 1
ATOM 2838 N N . LYS A 1 352 ? -70.630 7.632 87.161 1.00 89.25 352 LYS A N 1
ATOM 2839 C CA . LYS A 1 352 ? -71.705 8.611 87.345 1.00 89.25 352 LYS A CA 1
ATOM 2840 C C . LYS A 1 352 ? -73.065 7.920 87.477 1.00 89.25 352 LYS A C 1
ATOM 2842 O O . LYS A 1 352 ? -73.765 8.158 88.457 1.00 89.25 352 LYS A O 1
ATOM 2847 N N . LYS A 1 353 ? -73.380 6.977 86.580 1.00 87.81 353 LYS A N 1
ATOM 2848 C CA . LYS A 1 353 ? -74.589 6.133 86.672 1.00 87.81 353 LYS A CA 1
ATOM 2849 C C . LYS A 1 353 ? -74.644 5.331 87.976 1.00 87.81 353 LYS A C 1
ATOM 2851 O O . LYS A 1 353 ? -75.712 5.193 88.567 1.00 87.81 353 LYS A O 1
ATOM 2856 N N . TYR A 1 354 ? -73.513 4.802 88.445 1.00 85.75 354 TYR A N 1
ATOM 2857 C CA . TYR A 1 354 ? -73.439 4.082 89.719 1.00 85.75 354 TYR A CA 1
ATOM 2858 C C . TYR A 1 354 ? -73.735 4.993 90.918 1.00 85.75 354 TYR A C 1
ATOM 2860 O O . TYR A 1 354 ? -74.518 4.612 91.789 1.00 85.75 354 TYR A O 1
ATOM 2868 N N . GLU A 1 355 ? -73.166 6.201 90.958 1.00 85.31 355 GLU A N 1
ATOM 2869 C CA . GLU A 1 355 ? -73.441 7.178 92.020 1.00 85.31 355 GLU A CA 1
ATOM 2870 C C . GLU A 1 355 ? -74.897 7.677 91.991 1.00 85.31 355 GLU A C 1
ATOM 2872 O O . GLU A 1 355 ? -75.514 7.797 93.050 1.00 85.31 355 GLU A O 1
ATOM 2877 N N . GLU A 1 356 ? -75.496 7.870 90.810 1.00 82.94 356 GLU A N 1
ATOM 2878 C CA . GLU A 1 356 ? -76.934 8.159 90.641 1.00 82.94 356 GLU A CA 1
ATOM 2879 C C . GLU A 1 356 ? -77.816 7.010 91.172 1.00 82.94 356 GLU A C 1
ATOM 2881 O O . GLU A 1 356 ? -78.797 7.229 91.890 1.00 82.94 356 GLU A O 1
ATOM 2886 N N . CYS A 1 357 ? -77.444 5.756 90.895 1.00 77.69 357 CYS A N 1
ATOM 2887 C CA . CYS A 1 357 ? -78.133 4.576 91.427 1.00 77.69 357 CYS A CA 1
ATOM 2888 C C . CYS A 1 357 ? -77.968 4.443 92.949 1.00 77.69 357 CYS A C 1
ATOM 2890 O O . CYS A 1 357 ? -78.909 4.075 93.652 1.00 77.69 357 CYS A O 1
ATOM 2892 N N . LYS A 1 358 ? -76.784 4.757 93.482 1.00 80.38 358 LYS A N 1
ATOM 2893 C CA . LYS A 1 358 ? -76.492 4.731 94.920 1.00 80.38 358 LYS A CA 1
ATOM 2894 C C . LYS A 1 358 ? -77.256 5.818 95.670 1.00 80.38 358 LYS A C 1
ATOM 2896 O O . LYS A 1 358 ? -77.833 5.523 96.711 1.00 80.38 358 LYS A O 1
ATOM 2901 N N . THR A 1 359 ? -77.323 7.039 95.140 1.00 75.06 359 THR A N 1
ATOM 2902 C CA . THR A 1 359 ? -78.156 8.115 95.708 1.00 75.06 359 THR A CA 1
ATOM 2903 C C . THR A 1 359 ? -79.640 7.772 95.636 1.00 75.06 359 THR A C 1
ATOM 2905 O O . THR A 1 359 ? -80.332 7.920 96.642 1.00 75.06 359 THR A O 1
ATOM 2908 N N . SER A 1 360 ? -80.107 7.198 94.523 1.00 73.12 360 SER A N 1
ATOM 2909 C CA . SER A 1 360 ? -81.480 6.682 94.398 1.00 73.12 360 SER A CA 1
ATOM 2910 C C . SER A 1 360 ? -81.771 5.573 95.420 1.00 73.12 360 SER A C 1
ATOM 2912 O O . SER A 1 360 ? -82.815 5.570 96.068 1.00 73.12 360 SER A O 1
ATOM 2914 N N . ARG A 1 361 ? -80.825 4.653 95.651 1.00 66.31 361 ARG A N 1
ATOM 2915 C CA . ARG A 1 361 ? -80.937 3.583 96.656 1.00 66.31 361 ARG A CA 1
ATOM 2916 C C . ARG A 1 361 ? -80.898 4.117 98.091 1.00 66.31 361 ARG A C 1
ATOM 2918 O O . ARG A 1 361 ? -81.659 3.630 98.922 1.00 66.31 361 ARG A O 1
ATOM 2925 N N . CYS A 1 362 ? -80.082 5.133 98.374 1.00 62.25 362 CYS A N 1
ATOM 2926 C CA . CYS A 1 362 ? -80.082 5.839 99.654 1.00 62.25 362 CYS A CA 1
ATOM 2927 C C . CYS A 1 362 ? -81.397 6.591 99.879 1.00 62.25 362 CYS A C 1
ATOM 2929 O O . CYS A 1 362 ? -81.915 6.523 100.981 1.00 62.25 362 CYS A O 1
ATOM 2931 N N . GLN A 1 363 ? -81.989 7.231 98.864 1.00 58.44 363 GLN A N 1
ATOM 2932 C CA . GLN A 1 363 ? -83.327 7.835 98.965 1.00 58.44 363 GLN A CA 1
ATOM 2933 C C . GLN A 1 363 ? -84.416 6.784 99.215 1.00 58.44 363 GLN A C 1
ATOM 2935 O O . GLN A 1 363 ? -85.301 6.995 100.046 1.00 58.44 363 GLN A O 1
ATOM 2940 N N . ILE A 1 364 ? -84.331 5.618 98.569 1.00 60.25 364 ILE A N 1
ATOM 2941 C CA . ILE A 1 364 ? -85.238 4.496 98.843 1.00 60.25 364 ILE A CA 1
ATOM 2942 C C . ILE A 1 364 ? -85.052 4.006 100.287 1.00 60.25 364 ILE A C 1
ATOM 2944 O O . ILE A 1 364 ? -86.051 3.875 100.989 1.00 60.25 364 ILE A O 1
ATOM 2948 N N . GLN A 1 365 ? -83.816 3.825 100.771 1.00 57.09 365 GLN A N 1
ATOM 2949 C CA . GLN A 1 365 ? -83.525 3.444 102.163 1.00 57.09 365 GLN A CA 1
ATOM 2950 C C . GLN A 1 365 ? -83.936 4.512 103.187 1.00 57.09 365 GLN A C 1
ATOM 2952 O O . GLN A 1 365 ? -84.464 4.167 104.238 1.00 57.09 365 GLN A O 1
ATOM 2957 N N . TRP A 1 366 ? -83.772 5.800 102.885 1.00 56.72 366 TRP A N 1
ATOM 2958 C CA . TRP A 1 366 ? -84.204 6.901 103.752 1.00 56.72 366 TRP A CA 1
ATOM 2959 C C . TRP A 1 366 ? -85.734 6.977 103.825 1.00 56.72 366 TRP A C 1
ATOM 2961 O O . TRP A 1 366 ? -86.298 7.101 104.907 1.00 56.72 366 TRP A O 1
ATOM 2971 N N . SER A 1 367 ? -86.422 6.774 102.696 1.00 54.72 367 SER A N 1
ATOM 2972 C CA . SER A 1 367 ? -87.891 6.702 102.636 1.00 54.72 367 SER A CA 1
ATOM 2973 C C . SER A 1 367 ? -88.485 5.404 103.211 1.00 54.72 367 SER A C 1
ATOM 2975 O O . SER A 1 367 ? -89.681 5.354 103.502 1.00 54.72 367 SER A O 1
ATOM 2977 N N . THR A 1 368 ? -87.686 4.343 103.386 1.00 55.03 368 THR A N 1
ATOM 2978 C CA . THR A 1 368 ? -88.078 3.144 104.157 1.00 55.03 368 THR A CA 1
ATOM 2979 C C . THR A 1 368 ? -87.752 3.294 105.641 1.00 55.03 368 THR A C 1
ATOM 2981 O O . THR A 1 368 ? -88.533 2.840 106.468 1.00 55.03 368 THR A O 1
ATOM 2984 N N . TRP A 1 369 ? -86.679 4.002 106.000 1.00 58.34 369 TRP A N 1
ATOM 2985 C CA . TRP A 1 369 ? -86.370 4.339 107.391 1.00 58.34 369 TRP A CA 1
ATOM 2986 C C . TRP A 1 369 ? -87.386 5.332 107.983 1.00 58.34 369 TRP A C 1
ATOM 2988 O O . TRP A 1 369 ? -87.904 5.086 109.067 1.00 58.34 369 TRP A O 1
ATOM 2998 N N . GLN A 1 370 ? -87.785 6.374 107.240 1.00 52.94 370 GLN A N 1
ATOM 2999 C CA . GLN A 1 370 ? -88.872 7.284 107.644 1.00 52.94 370 GLN A CA 1
ATOM 3000 C C . GLN A 1 370 ? -90.242 6.597 107.753 1.00 52.94 370 GLN A C 1
ATOM 3002 O O . GLN A 1 370 ? -91.092 7.064 108.503 1.00 52.94 370 GLN A O 1
ATOM 3007 N N . ARG A 1 371 ? -90.466 5.485 107.040 1.00 53.31 371 ARG A N 1
ATOM 3008 C CA . ARG A 1 371 ? -91.703 4.691 107.148 1.00 53.31 371 ARG A CA 1
ATOM 3009 C C . ARG A 1 371 ? -91.736 3.743 108.348 1.00 53.31 371 ARG A C 1
ATOM 3011 O O . ARG A 1 371 ? -92.820 3.323 108.711 1.00 53.31 371 ARG A O 1
ATOM 3018 N N . ASN A 1 372 ? -90.592 3.442 108.962 1.00 53.47 372 ASN A N 1
ATOM 3019 C CA . ASN A 1 372 ? -90.486 2.609 110.168 1.00 53.47 372 ASN A CA 1
ATOM 3020 C C . ASN A 1 372 ? -90.396 3.440 111.470 1.00 53.47 372 ASN A C 1
ATOM 3022 O O . ASN A 1 372 ? -90.049 2.906 112.521 1.00 53.47 372 ASN A O 1
ATOM 3026 N N . GLN A 1 373 ? -90.655 4.749 111.396 1.00 48.38 373 GLN A N 1
ATOM 3027 C CA . GLN A 1 373 ? -90.707 5.688 112.531 1.00 48.38 373 GLN A CA 1
ATOM 3028 C C . GLN A 1 373 ? -92.132 6.219 112.804 1.00 48.38 373 GLN A C 1
ATOM 3030 O O . GLN A 1 373 ? -92.312 7.066 113.675 1.00 48.38 373 GLN A O 1
ATOM 3035 N N . ILE A 1 374 ? -93.131 5.711 112.077 1.00 45.62 374 ILE A N 1
ATOM 3036 C CA . ILE A 1 374 ? -94.571 5.841 112.351 1.00 45.62 374 ILE A CA 1
ATOM 3037 C C . ILE A 1 374 ? -95.057 4.440 112.705 1.00 45.62 374 ILE A C 1
ATOM 3039 O O . ILE A 1 374 ? -95.841 4.320 113.670 1.00 45.62 374 ILE A O 1
#

Secondary structure (DSSP, 8-state):
---------TTSHHHHHHHHHHSS-HHHHHHHHHHHHHHHHHHHHHHHHHHHHHHHH-TTHHHHHHHHHHHHHHHHHHHTS------------------------------------------------------------PPPHHHHHHHHHHHHHHHHHHHHHHHHHHHHHHHHHHHHHHHHHHHHHHHHHHHHHHIIIIIISSS-TTT-S--HHHHHHHHHHHHHHHHHHHHHHHHHHHHHHHHHHHHHHHHHHHHHHHHH--HHHHHHHHHHHHHHHHHHHHHHHHHHHHHHHHHHHHHHHHHHHHHHHHHHHHHHHHHHHHHHHHHHHHHHHHHHHHHHHHHHHHHHHHHHHHHHHHHHHHHHHGGG--

Organism: Brassicogethes aeneus (NCBI:txid1431903)

pLDDT: mean 77.99, std 22.39, range [28.92, 97.38]

Sequence (374 aa):
MNRSRSTMSGNSAHYEVIEELEELPGEELVELYNASEIAYKYVMLENKFLLLYIEKNDPILYPMTIKRMELLDQKAKDSTKPRDSTESGSTDGRSSQLSANTARSFIRHSMIGSGSLSVAGSTVSGNTKSIGTSELRFRKKVLTHFMKTEMLLEIMEGSQKAYNSFKKSSNGILETYRAETEEAKIYIGEGQISLDTFEQTVVVEGLDRISQRIPAEKWLKYMNNWTRQGQFIVQKLLLHKNNEAITLRKLKSVLKERQLLAENIHAVDFDQLTIENKNLKTKIDQRSKFVKELKKLNGWANVILSNSRYFLQSQFNDISQFKFLKEQSENRRENIDKESVKVQGEIEDAKKKYEECKTSRCQIQWSTWQRNQI

Foldseek 3Di:
DDDDDDDDDPPPVVVVVVVVLVPDDPVVNVVVVVVVVVVVVVVVVLVVLVLVLCCVPPVVCNVVVVVVVVVVVVVVVVVPPPPDDDDDDDDDDDDDDDDDDDDDDDDDDDDDDDDDDDDDDDDDDDDDDDDDPPPPPPPPPDQDPVNSVVSVVVVVVVVVVVVVVVVVVVVVVVVVVVVVVVVVVVVVVVVVVLVVVCCVQQVVVQQDPVVSDRDPVSVVVSVVVVVVVVVVVVVVVVVVVVVVVVVVVVVVVVVVVVVVCVVVDDPVVVVVVVVVVVVVVVVVVVVVVVVVVVVVVVVVVVVVVVVVVVVVVVVVVVVVVVVVVVVVVVVVVVVVVVVVVVVVVVVVVVVVVVVVVVVVVVVVVVVVVVVVVD

InterPro domains:
  IPR025254 CCDC113/CCDC96, coiled-coil [PF13870] (235-363)
  IPR051885 Coiled-coil domain-containing protein involved in ciliogenesis [PTHR15654] (139-338)